Protein AF-A0A4W3HI96-F1 (afdb_monomer)

InterPro domains:
  IPR039873 Coiled-coil domain-containing protein 78 [PTHR22106] (1-191)

Foldseek 3Di:
DVVVVVVVVVVVVVVVVVVVVVVLVVLLVVVVVLVVVLVVLVVVLVVQVVVPDPVDDSDDDSLVSDDPDPSNDDPVRNVVNVVVVVVVVVVVVVVVVVVVVVVVPDDDDDDPDDPPPPPPPVPVVVVVVVVVVVVVVVVVVVVVVVVVVVVVVVVVVVVVVVVVVVVVCVVVVVVVVVVVVVVCVVVVNPDDPPDDD

Radius of gyration: 35.22 Å; Cα contacts (8 Å, |Δi|>4): 23; chains: 1; bounding box: 84×44×92 Å

Organism: Callorhinchus milii (NCBI:txid7868)

Sequence (197 aa):
MLNDIRCAYKAREEQLASAARNYKKRMKDIYKKHEMLLIAYRSQREQILGLKNEDLDAGPSEVEFVVTDSELLSGQAQELNRLREDKACLESQLRNGLEQVKGSGEMGGDCWLESETRGKVNDGNWMELKKQMREFTLTTQEELESERGQLSSRLKVTEGQLAELQDYVDKHLGRYKEEIVRLRKLIGSEVPLNYQC

Structure (mmCIF, N/CA/C/O backbone):
data_AF-A0A4W3HI96-F1
#
_entry.id   AF-A0A4W3HI96-F1
#
loop_
_atom_site.group_PDB
_atom_site.id
_atom_site.type_symbol
_atom_site.label_atom_id
_atom_site.label_alt_id
_atom_site.label_comp_id
_atom_site.label_asym_id
_atom_site.label_entity_id
_atom_site.label_seq_id
_atom_site.pdbx_PDB_ins_code
_atom_site.Cartn_x
_atom_site.Cartn_y
_atom_site.Cartn_z
_atom_site.occupancy
_atom_site.B_iso_or_equiv
_atom_site.auth_seq_id
_atom_site.auth_comp_id
_atom_site.auth_asym_id
_atom_site.auth_atom_id
_atom_site.pdbx_PDB_model_num
ATOM 1 N N . MET A 1 1 ? -25.150 27.157 23.572 1.00 70.44 1 MET A N 1
ATOM 2 C CA . MET A 1 1 ? -24.119 28.049 22.995 1.00 70.44 1 MET A CA 1
ATOM 3 C C . MET A 1 1 ? -22.764 27.362 22.817 1.00 70.44 1 MET A C 1
ATOM 5 O O . MET A 1 1 ? -22.374 27.138 21.684 1.00 70.44 1 MET A O 1
ATOM 9 N N . LEU A 1 2 ? -22.041 26.974 23.879 1.00 86.19 2 LEU A N 1
ATOM 10 C CA . LEU A 1 2 ? -20.717 26.331 23.726 1.00 86.19 2 LEU A CA 1
ATOM 11 C C . LEU A 1 2 ? -20.773 24.966 23.022 1.00 86.19 2 LEU A C 1
ATOM 13 O O . LEU A 1 2 ? -19.888 24.642 22.233 1.00 86.19 2 LEU A O 1
ATOM 17 N N . ASN A 1 3 ? -21.822 24.182 23.277 1.00 90.38 3 ASN A N 1
ATOM 18 C CA . ASN A 1 3 ? -22.036 22.915 22.578 1.00 90.38 3 ASN A CA 1
ATOM 19 C C . ASN A 1 3 ? -22.360 23.133 21.096 1.00 90.38 3 ASN A C 1
ATOM 21 O O . ASN A 1 3 ? -21.798 22.440 20.259 1.00 90.38 3 ASN A O 1
ATOM 25 N N . ASP A 1 4 ? -23.165 24.144 20.766 1.00 92.75 4 ASP A N 1
ATOM 26 C CA . ASP A 1 4 ? -23.506 24.482 19.377 1.00 92.75 4 ASP A CA 1
ATOM 27 C C . ASP A 1 4 ? -22.268 24.938 18.597 1.00 92.75 4 ASP A C 1
ATOM 29 O O . ASP A 1 4 ? -22.056 24.517 17.463 1.00 92.75 4 ASP A O 1
ATOM 33 N N . ILE A 1 5 ? -21.388 25.713 19.242 1.00 92.19 5 ILE A N 1
ATOM 34 C CA . ILE A 1 5 ? -20.091 26.113 18.684 1.00 92.19 5 ILE A CA 1
ATOM 35 C C . ILE A 1 5 ? -19.216 24.877 18.425 1.00 92.19 5 ILE A C 1
ATOM 37 O O . ILE A 1 5 ? -18.693 24.717 17.324 1.00 92.19 5 ILE A O 1
ATOM 41 N N . ARG A 1 6 ? -19.088 23.957 19.393 1.00 94.00 6 ARG A N 1
ATOM 42 C CA . ARG A 1 6 ? -18.327 22.705 19.203 1.00 94.00 6 ARG A CA 1
ATOM 43 C C . ARG A 1 6 ? -18.899 21.850 18.071 1.00 94.00 6 ARG A C 1
ATOM 45 O O . ARG A 1 6 ? -18.128 21.304 17.287 1.00 94.00 6 ARG A O 1
ATOM 52 N N . CYS A 1 7 ? -20.221 21.740 17.972 1.00 94.00 7 CYS A N 1
ATOM 53 C CA . CYS A 1 7 ? -20.885 21.016 16.891 1.00 94.00 7 CYS A CA 1
ATOM 54 C C . CYS A 1 7 ? -20.622 21.668 15.528 1.00 94.00 7 CYS A C 1
ATOM 56 O O . CYS A 1 7 ? -20.306 20.958 14.578 1.00 94.00 7 CYS A O 1
ATOM 58 N N . ALA A 1 8 ? -20.663 23.001 15.435 1.00 94.12 8 ALA A N 1
ATOM 59 C CA . ALA A 1 8 ? -20.350 23.725 14.204 1.00 94.12 8 ALA A CA 1
ATOM 60 C C . ALA A 1 8 ? -18.892 23.518 13.759 1.00 94.12 8 ALA A C 1
ATOM 62 O O . ALA A 1 8 ? -18.637 23.288 12.576 1.00 94.12 8 ALA A O 1
ATOM 63 N N . TYR A 1 9 ? -17.935 23.535 14.695 1.00 95.81 9 TYR A N 1
ATOM 64 C CA . TYR A 1 9 ? -16.534 23.235 14.383 1.00 95.81 9 TYR A CA 1
ATOM 65 C C . TYR A 1 9 ? -16.343 21.792 13.916 1.00 95.81 9 TYR A C 1
ATOM 67 O O . TYR A 1 9 ? -15.697 21.587 12.893 1.00 95.81 9 TYR A O 1
ATOM 75 N N . LYS A 1 10 ? -16.958 20.813 14.594 1.00 95.69 10 LYS A N 1
ATOM 76 C CA . LYS A 1 10 ? -16.911 19.405 14.170 1.00 95.69 10 LYS A CA 1
ATOM 77 C C . LYS A 1 10 ? -17.510 19.199 12.780 1.00 95.69 10 LYS A C 1
ATOM 79 O O . LYS A 1 10 ? -16.901 18.532 11.955 1.00 95.69 10 LYS A O 1
ATOM 84 N N . ALA A 1 11 ? -18.658 19.813 12.494 1.00 95.06 11 ALA A N 1
ATOM 85 C CA . ALA A 1 11 ? -19.293 19.729 11.180 1.00 95.06 11 ALA A CA 1
ATOM 86 C C . ALA A 1 11 ? -18.414 20.348 10.081 1.00 95.06 11 ALA A C 1
ATOM 88 O O . ALA A 1 11 ? -18.260 19.776 9.002 1.00 95.06 11 ALA A O 1
ATOM 89 N N . ARG A 1 12 ? -17.785 21.497 10.361 1.00 96.69 12 ARG A N 1
ATOM 90 C CA . ARG A 1 12 ? -16.852 22.138 9.427 1.00 96.69 12 ARG A CA 1
ATOM 91 C C . ARG A 1 12 ? -15.596 21.295 9.206 1.00 96.69 12 ARG A C 1
ATOM 93 O O . ARG A 1 12 ? -15.138 21.174 8.074 1.00 96.69 12 ARG A O 1
ATOM 100 N N . GLU A 1 13 ? -15.042 20.715 10.263 1.00 96.19 13 GLU A N 1
ATOM 101 C CA . GLU A 1 13 ? -13.883 19.825 10.186 1.00 96.19 13 GLU A CA 1
ATOM 102 C C . GLU A 1 13 ? -14.201 18.572 9.362 1.00 96.19 13 GLU A C 1
ATOM 104 O O . GLU A 1 13 ? -13.446 18.212 8.460 1.00 96.19 13 GLU A O 1
ATOM 109 N N . GLU A 1 14 ? -15.364 17.963 9.586 1.00 97.06 14 GLU A N 1
ATOM 110 C CA . GLU A 1 14 ? -15.831 16.809 8.823 1.00 97.06 14 GLU A CA 1
ATOM 111 C C . GLU A 1 14 ? -16.076 17.148 7.346 1.00 97.06 14 GLU A C 1
ATOM 113 O O . GLU A 1 14 ? -15.706 16.368 6.461 1.00 97.06 14 GLU A O 1
ATOM 118 N N . GLN A 1 15 ? -16.625 18.331 7.056 1.00 97.38 15 GLN A N 1
ATOM 119 C CA . GLN A 1 15 ? -16.786 18.823 5.689 1.00 97.38 15 GLN A CA 1
ATOM 120 C C . GLN A 1 15 ? -15.429 18.987 4.993 1.00 97.38 15 GLN A C 1
ATOM 122 O O . GLN A 1 15 ? -15.265 18.535 3.858 1.00 97.38 15 GLN A O 1
ATOM 127 N N . LEU A 1 16 ? -14.447 19.596 5.665 1.00 97.69 16 LEU A N 1
ATOM 128 C CA . LEU A 1 16 ? -13.100 19.781 5.122 1.00 97.69 16 LEU A CA 1
ATOM 129 C C . LEU A 1 16 ? -12.390 18.441 4.912 1.00 97.69 16 LEU A C 1
ATOM 131 O O . LEU A 1 16 ? -11.824 18.210 3.844 1.00 97.69 16 LEU A O 1
ATOM 135 N N . ALA A 1 17 ? -12.479 17.527 5.878 1.00 96.56 17 ALA A N 1
ATOM 136 C CA . ALA A 1 17 ? -11.916 16.186 5.761 1.00 96.56 17 ALA A CA 1
ATOM 137 C C . ALA A 1 17 ? -12.554 15.407 4.600 1.00 96.56 17 ALA A C 1
ATOM 139 O O . ALA A 1 17 ? -11.858 14.748 3.824 1.00 96.56 17 ALA A O 1
ATOM 140 N N . SER A 1 18 ? -13.873 15.512 4.435 1.00 96.75 18 SER A N 1
ATOM 141 C CA . SER A 1 18 ? -14.605 14.872 3.338 1.00 96.75 18 SER A CA 1
ATOM 142 C C . SER A 1 18 ? -14.240 15.472 1.980 1.00 96.75 18 SER A C 1
ATOM 144 O O . SER A 1 18 ? -13.997 14.730 1.027 1.00 96.75 18 SER A O 1
ATOM 146 N N . ALA A 1 19 ? -14.121 16.799 1.886 1.00 96.94 19 ALA A N 1
ATOM 147 C CA . ALA A 1 19 ? -13.650 17.476 0.681 1.00 96.94 19 ALA A CA 1
ATOM 148 C C . ALA A 1 19 ? -12.222 17.040 0.312 1.00 96.94 19 ALA A C 1
ATOM 150 O O . ALA A 1 19 ? -11.983 16.651 -0.830 1.00 96.94 19 ALA A O 1
ATOM 151 N N . ALA A 1 20 ? -11.302 17.001 1.281 1.00 95.44 20 ALA A N 1
ATOM 152 C CA . ALA A 1 20 ? -9.923 16.561 1.071 1.00 95.44 20 ALA A CA 1
ATOM 153 C C . ALA A 1 20 ? -9.849 15.110 0.561 1.00 95.44 20 ALA A C 1
ATOM 155 O O . ALA A 1 20 ? -9.158 14.826 -0.420 1.00 95.44 20 ALA A O 1
ATOM 156 N N . ARG A 1 21 ? -10.619 14.189 1.162 1.00 93.69 21 ARG A N 1
ATOM 157 C CA . ARG A 1 21 ? -10.718 12.794 0.692 1.00 93.69 21 ARG A CA 1
ATOM 158 C C . ARG A 1 21 ? -11.266 12.707 -0.733 1.00 93.69 21 ARG A C 1
ATOM 160 O O . ARG A 1 21 ? -10.738 11.943 -1.542 1.00 93.69 21 ARG A O 1
ATOM 167 N N . ASN A 1 22 ? -12.287 13.499 -1.059 1.00 96.06 22 ASN A N 1
ATOM 168 C CA . ASN A 1 22 ? -12.872 13.536 -2.398 1.00 96.06 22 ASN A CA 1
ATOM 169 C C . ASN A 1 22 ? -11.894 14.075 -3.444 1.00 96.06 22 ASN A C 1
ATOM 171 O O . ASN A 1 22 ? -11.794 13.494 -4.526 1.00 96.06 22 ASN A O 1
ATOM 175 N N . TYR A 1 23 ? -11.142 15.133 -3.130 1.00 94.50 23 TYR A N 1
ATOM 176 C CA . TYR A 1 23 ? -10.103 15.644 -4.023 1.00 94.50 23 TYR A CA 1
ATOM 177 C C . TYR A 1 23 ? -9.005 14.612 -4.244 1.00 94.50 23 TYR A C 1
ATOM 179 O O . TYR A 1 23 ? -8.680 14.323 -5.391 1.00 94.50 23 TYR A O 1
ATOM 187 N N . LYS A 1 24 ? -8.523 13.960 -3.180 1.00 90.62 24 LYS A N 1
ATOM 188 C CA . LYS A 1 24 ? -7.537 12.877 -3.293 1.00 90.62 24 LYS A CA 1
ATOM 189 C C . LYS A 1 24 ? -8.033 11.741 -4.189 1.00 90.62 24 LYS A C 1
ATOM 191 O O . LYS A 1 24 ? -7.273 11.225 -5.004 1.00 90.62 24 LYS A O 1
ATOM 196 N N . LYS A 1 25 ? -9.309 11.360 -4.071 1.00 92.81 25 LYS A N 1
ATOM 197 C CA . LYS A 1 25 ? -9.920 10.340 -4.934 1.00 92.81 25 LYS A CA 1
ATOM 198 C C . LYS A 1 25 ? -9.966 10.789 -6.396 1.00 92.81 25 LYS A C 1
ATOM 200 O O . LYS A 1 25 ? -9.461 10.075 -7.255 1.00 92.81 25 LYS A O 1
ATOM 205 N N . ARG A 1 26 ? -10.500 11.985 -6.670 1.00 94.25 26 ARG A N 1
ATOM 206 C CA . ARG A 1 26 ? -10.565 12.539 -8.034 1.00 94.25 26 ARG A CA 1
ATOM 207 C C . ARG A 1 26 ? -9.181 12.661 -8.666 1.00 94.25 26 ARG A C 1
ATOM 209 O O . ARG A 1 26 ? -9.030 12.335 -9.835 1.00 94.25 26 ARG A O 1
ATOM 216 N N . MET A 1 27 ? -8.179 13.071 -7.892 1.00 88.81 27 MET A N 1
ATOM 217 C CA . MET A 1 27 ? -6.804 13.204 -8.369 1.00 88.81 27 MET A CA 1
ATOM 218 C C . MET A 1 27 ? -6.216 11.849 -8.784 1.00 88.81 27 MET A C 1
ATOM 220 O O . MET A 1 27 ? -5.645 11.733 -9.864 1.00 88.81 27 MET A O 1
ATOM 224 N N . LYS A 1 28 ? -6.447 10.792 -7.993 1.00 87.75 28 LYS A N 1
ATOM 225 C CA . LYS A 1 28 ? -6.071 9.417 -8.368 1.00 87.75 28 LYS A CA 1
ATOM 226 C C . LYS A 1 28 ? -6.784 8.937 -9.633 1.00 87.75 28 LYS A C 1
ATOM 228 O O . LYS A 1 28 ? -6.171 8.273 -10.462 1.00 87.75 28 LYS A O 1
ATOM 233 N N . ASP A 1 29 ? -8.066 9.258 -9.788 1.00 91.19 29 ASP A N 1
ATOM 234 C CA . ASP A 1 29 ? -8.835 8.864 -10.973 1.00 91.19 29 ASP A CA 1
ATOM 235 C C . ASP A 1 29 ? -8.348 9.590 -12.240 1.00 91.19 29 ASP A C 1
ATOM 237 O O . ASP A 1 29 ? -8.269 8.979 -13.305 1.00 91.19 29 ASP A O 1
ATOM 241 N N . ILE A 1 30 ? -7.982 10.872 -12.131 1.00 92.62 30 ILE A N 1
ATOM 242 C CA . ILE A 1 30 ? -7.356 11.637 -13.222 1.00 92.62 30 ILE A CA 1
ATOM 243 C C . ILE A 1 30 ? -6.005 11.025 -13.588 1.00 92.62 30 ILE A C 1
ATOM 245 O O . ILE A 1 30 ? -5.747 10.798 -14.766 1.00 92.62 30 ILE A O 1
ATOM 249 N N . TYR A 1 31 ? -5.182 10.694 -12.593 1.00 86.88 31 TYR A N 1
ATOM 250 C CA . TYR A 1 31 ? -3.878 10.081 -12.822 1.00 86.88 31 TYR A CA 1
ATOM 251 C C . TYR A 1 31 ? -3.984 8.746 -13.578 1.00 86.88 31 TYR A C 1
ATOM 253 O O . TYR A 1 31 ? -3.290 8.539 -14.567 1.00 86.88 31 TYR A O 1
ATOM 261 N N . LYS A 1 32 ? -4.930 7.876 -13.205 1.00 87.88 32 LYS A N 1
ATOM 262 C CA . LYS A 1 32 ? -5.177 6.623 -13.943 1.00 87.88 32 LYS A CA 1
ATOM 263 C C . LYS A 1 32 ? -5.554 6.865 -15.404 1.00 87.88 32 LYS A C 1
ATOM 265 O O . LYS A 1 32 ? -5.093 6.155 -16.292 1.00 87.88 32 LYS A O 1
ATOM 270 N N . LYS A 1 33 ? -6.403 7.864 -15.666 1.00 92.44 33 LYS A N 1
ATOM 271 C CA . LYS A 1 33 ? -6.772 8.237 -17.040 1.00 92.44 33 LYS A CA 1
ATOM 272 C C . LYS A 1 33 ? -5.571 8.775 -17.815 1.00 92.44 33 LYS A C 1
ATOM 274 O O . LYS A 1 33 ? -5.436 8.448 -18.988 1.00 92.44 33 LYS A O 1
ATOM 279 N N . HIS A 1 34 ? -4.710 9.554 -17.161 1.00 91.00 34 HIS A N 1
ATOM 280 C CA . HIS A 1 34 ? -3.452 10.035 -17.734 1.00 91.00 34 HIS A CA 1
ATOM 281 C C . HIS A 1 34 ? -2.533 8.876 -18.125 1.00 91.00 34 HIS A C 1
ATOM 283 O O . HIS A 1 34 ? -2.075 8.829 -19.259 1.00 91.00 34 HIS A O 1
ATOM 289 N N . GLU A 1 35 ? -2.336 7.887 -17.249 1.00 87.62 35 GLU A N 1
ATOM 290 C CA . GLU A 1 35 ? -1.544 6.692 -17.574 1.00 87.62 35 GLU A CA 1
ATOM 291 C C . GLU A 1 35 ? -2.119 5.917 -18.765 1.00 87.62 35 GLU A C 1
ATOM 293 O O . GLU A 1 35 ? -1.382 5.551 -19.680 1.00 87.62 35 GLU A O 1
ATOM 298 N N . MET A 1 36 ? -3.436 5.694 -18.787 1.00 91.19 36 MET A N 1
ATOM 299 C CA . MET A 1 36 ? -4.100 5.024 -19.910 1.00 91.19 36 MET A CA 1
ATOM 300 C C . MET A 1 36 ? -3.922 5.792 -21.223 1.00 91.19 36 MET A C 1
ATOM 302 O O . MET A 1 36 ? -3.653 5.187 -22.261 1.00 91.19 36 MET A O 1
ATOM 306 N N . LEU A 1 37 ? -4.062 7.118 -21.176 1.00 93.31 37 LEU A N 1
ATOM 307 C CA . LEU A 1 37 ? -3.871 7.977 -22.338 1.00 93.31 37 LEU A CA 1
ATOM 308 C C . LEU A 1 37 ? -2.422 7.936 -22.819 1.00 93.31 37 LEU A C 1
ATOM 310 O O . LEU A 1 37 ? -2.193 7.823 -24.021 1.00 93.31 37 LEU A O 1
ATOM 314 N N . LEU A 1 38 ? -1.456 7.962 -21.896 1.00 90.12 38 LEU A N 1
ATOM 315 C CA . LEU A 1 38 ? -0.050 7.815 -22.241 1.00 90.12 38 LEU A CA 1
ATOM 316 C C . LEU A 1 38 ? 0.188 6.505 -22.969 1.00 90.12 38 LEU A C 1
ATOM 318 O O . LEU A 1 38 ? 0.768 6.557 -24.041 1.00 90.12 38 LEU A O 1
ATOM 322 N N . ILE A 1 39 ? -0.295 5.367 -22.456 1.00 90.12 39 ILE A N 1
ATOM 323 C CA . ILE A 1 39 ? -0.156 4.053 -23.111 1.00 90.12 39 ILE A CA 1
ATOM 324 C C . ILE A 1 39 ? -0.696 4.086 -24.548 1.00 90.12 39 ILE A C 1
ATOM 326 O O . ILE A 1 39 ? -0.014 3.632 -25.468 1.00 90.12 39 ILE A O 1
ATOM 330 N N . ALA A 1 40 ? -1.892 4.647 -24.749 1.00 93.50 40 ALA A N 1
ATOM 331 C CA . ALA A 1 40 ? -2.485 4.780 -26.078 1.00 93.50 40 ALA A CA 1
ATOM 332 C C . ALA A 1 40 ? -1.626 5.660 -27.002 1.00 93.50 40 ALA A C 1
ATOM 334 O O . ALA A 1 40 ? -1.374 5.283 -28.146 1.00 93.50 40 ALA A O 1
ATOM 335 N N . TYR A 1 41 ? -1.120 6.781 -26.482 1.00 91.81 41 TYR A N 1
ATOM 336 C CA . TYR A 1 41 ? -0.215 7.668 -27.205 1.00 91.81 41 TYR A CA 1
ATOM 337 C C . TYR A 1 41 ? 1.079 6.952 -27.622 1.00 91.81 41 TYR A C 1
ATOM 339 O O . TYR A 1 41 ? 1.473 7.057 -28.781 1.00 91.81 41 TYR A O 1
ATOM 347 N N . ARG A 1 42 ? 1.695 6.149 -26.736 1.00 88.69 42 ARG A N 1
ATOM 348 C CA . ARG A 1 42 ? 2.903 5.359 -27.073 1.00 88.69 42 ARG A CA 1
ATOM 349 C C . ARG A 1 42 ? 2.633 4.418 -28.234 1.00 88.69 42 ARG A C 1
ATOM 351 O O . ARG A 1 42 ? 3.377 4.406 -29.208 1.00 88.69 42 ARG A O 1
ATOM 358 N N . SER A 1 43 ? 1.535 3.666 -28.140 1.00 90.19 43 SER A N 1
ATOM 359 C CA . SER A 1 43 ? 1.154 2.691 -29.162 1.00 90.19 43 SER A CA 1
ATOM 360 C C . SER A 1 43 ? 0.922 3.358 -30.517 1.00 90.19 43 SER A C 1
ATOM 362 O O . SER A 1 43 ? 1.408 2.873 -31.536 1.00 90.19 43 SER A O 1
ATOM 364 N N . GLN A 1 44 ? 0.237 4.502 -30.532 1.00 90.69 44 GLN A N 1
ATOM 365 C CA . GLN A 1 44 ? 0.025 5.275 -31.751 1.00 90.69 44 GLN A CA 1
ATOM 366 C C . GLN A 1 44 ? 1.346 5.808 -32.322 1.00 90.69 44 GLN A C 1
ATOM 368 O O . GLN A 1 44 ? 1.584 5.719 -33.526 1.00 90.69 44 GLN A O 1
ATOM 373 N N . ARG A 1 45 ? 2.225 6.331 -31.466 1.00 89.44 45 ARG A N 1
ATOM 374 C CA . ARG A 1 45 ? 3.523 6.882 -31.862 1.00 89.44 45 ARG A CA 1
ATOM 375 C C . ARG A 1 45 ? 4.433 5.817 -32.472 1.00 89.44 45 ARG A C 1
ATOM 377 O O . ARG A 1 45 ? 5.046 6.056 -33.509 1.00 89.44 45 ARG A O 1
ATOM 384 N N . GLU A 1 46 ? 4.480 4.628 -31.878 1.00 88.50 46 GLU A N 1
ATOM 385 C CA . GLU A 1 46 ? 5.206 3.477 -32.427 1.00 88.50 46 GLU A CA 1
ATOM 386 C C . GLU A 1 46 ? 4.660 3.046 -33.793 1.00 88.50 46 GLU A C 1
ATOM 388 O O . GLU A 1 46 ? 5.443 2.765 -34.700 1.00 88.50 46 GLU A O 1
ATOM 393 N N . GLN A 1 47 ? 3.335 3.047 -33.978 1.00 89.56 47 GLN A N 1
ATOM 394 C CA . GLN A 1 47 ? 2.718 2.742 -35.274 1.00 89.56 47 GLN A CA 1
ATOM 395 C C . GLN A 1 47 ? 3.111 3.764 -36.349 1.00 89.56 47 GLN A C 1
ATOM 397 O O . GLN A 1 47 ? 3.463 3.369 -37.459 1.00 89.56 47 GLN A O 1
ATOM 402 N N . ILE A 1 48 ? 3.102 5.060 -36.022 1.00 87.69 48 ILE A N 1
ATOM 403 C CA . ILE A 1 48 ? 3.504 6.131 -36.948 1.00 87.69 48 ILE A CA 1
ATOM 404 C C . ILE A 1 48 ? 4.979 5.979 -37.341 1.00 87.69 48 ILE A C 1
ATOM 406 O O . ILE A 1 48 ? 5.299 5.969 -38.529 1.00 87.69 48 ILE A O 1
ATOM 410 N N . LEU A 1 49 ? 5.868 5.773 -36.363 1.00 85.06 49 LEU A N 1
ATOM 411 C CA . LEU A 1 49 ? 7.297 5.553 -36.617 1.00 85.06 49 LEU A CA 1
ATOM 412 C C . LEU A 1 49 ? 7.555 4.277 -37.436 1.00 85.06 49 LEU A C 1
ATOM 414 O O . LEU A 1 49 ? 8.452 4.250 -38.279 1.00 85.06 49 LEU A O 1
ATOM 418 N N . GLY A 1 50 ? 6.762 3.225 -37.216 1.00 84.38 50 GLY A N 1
ATOM 419 C CA . GLY A 1 50 ? 6.851 1.968 -37.959 1.00 84.38 50 GLY A CA 1
ATOM 420 C C . GLY A 1 50 ? 6.388 2.070 -39.414 1.00 84.38 50 GLY A C 1
ATOM 421 O O . GLY A 1 50 ? 6.907 1.349 -40.266 1.00 84.38 50 GLY A O 1
ATOM 422 N N . LEU A 1 51 ? 5.453 2.977 -39.720 1.00 82.75 51 LEU A N 1
ATOM 423 C CA . LEU A 1 51 ? 4.873 3.134 -41.057 1.00 82.75 51 LEU A CA 1
ATOM 424 C C . LEU A 1 51 ? 5.800 3.830 -42.071 1.00 82.75 51 LEU A C 1
ATOM 426 O O . LEU A 1 51 ? 5.470 3.819 -43.252 1.00 82.75 51 LEU A O 1
ATOM 430 N N . LYS A 1 52 ? 6.955 4.383 -41.657 1.00 65.75 52 LYS A N 1
ATOM 431 C CA . LYS A 1 52 ? 7.943 5.068 -42.530 1.00 65.75 52 LYS A CA 1
ATOM 432 C C . LYS A 1 52 ? 7.318 6.024 -43.570 1.00 65.75 52 LYS A C 1
ATOM 434 O O . LYS A 1 52 ? 7.861 6.201 -44.656 1.00 65.75 52 LYS A O 1
ATOM 439 N N . ASN A 1 53 ? 6.186 6.642 -43.240 1.00 70.38 53 ASN A N 1
ATOM 440 C CA . ASN A 1 53 ? 5.602 7.720 -44.032 1.00 70.38 53 ASN A CA 1
ATOM 441 C C . ASN A 1 53 ? 6.199 9.036 -43.531 1.00 70.38 53 ASN A C 1
ATOM 443 O O . ASN A 1 53 ? 5.992 9.386 -42.372 1.00 70.38 53 ASN A O 1
ATOM 447 N N . GLU A 1 54 ? 6.934 9.750 -44.385 1.00 67.38 54 GLU A N 1
ATOM 448 C CA . GLU A 1 54 ? 7.617 11.001 -44.006 1.00 67.38 54 GLU A CA 1
ATOM 449 C C . GLU A 1 54 ? 6.651 12.160 -43.701 1.00 67.38 54 GLU A C 1
ATOM 451 O O . GLU A 1 54 ? 7.033 13.114 -43.031 1.00 67.38 54 GLU A O 1
ATOM 456 N N . ASP A 1 55 ? 5.386 12.051 -44.117 1.00 76.69 55 ASP A N 1
ATOM 457 C CA . ASP A 1 55 ? 4.370 13.094 -43.924 1.00 76.69 55 ASP A CA 1
ATOM 458 C C . ASP A 1 55 ? 3.735 13.102 -42.520 1.00 76.69 55 ASP A C 1
ATOM 460 O O . ASP A 1 55 ? 2.977 14.017 -42.188 1.00 76.69 55 ASP A O 1
ATOM 464 N N . LEU A 1 56 ? 3.987 12.079 -41.694 1.00 77.38 56 LEU A N 1
ATOM 465 C CA . LEU A 1 56 ? 3.358 11.931 -40.380 1.00 77.38 56 LEU A CA 1
ATOM 466 C C . LEU A 1 56 ? 4.354 12.214 -39.253 1.00 77.38 56 LEU A C 1
ATOM 468 O O . LEU A 1 56 ? 5.238 11.408 -38.965 1.00 77.38 56 LEU A O 1
ATOM 472 N N . ASP A 1 57 ? 4.158 13.34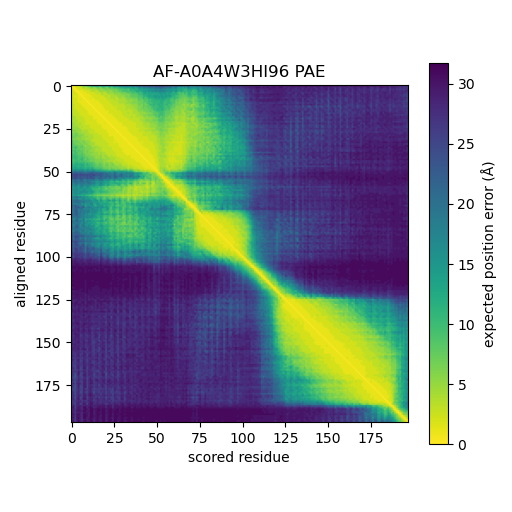0 -38.568 1.00 81.88 57 ASP A N 1
ATOM 473 C CA . ASP A 1 57 ? 4.891 13.661 -37.345 1.00 81.88 57 ASP A CA 1
ATOM 474 C C . ASP A 1 57 ? 4.399 12.794 -36.172 1.00 81.88 57 ASP A C 1
ATOM 476 O O . ASP A 1 57 ? 3.214 12.763 -35.832 1.00 81.88 57 ASP A O 1
ATOM 480 N N . ALA A 1 58 ? 5.333 12.082 -35.545 1.00 80.25 58 ALA A N 1
ATOM 481 C CA . ALA A 1 58 ? 5.097 11.236 -34.380 1.00 80.25 58 ALA A CA 1
ATOM 482 C C . ALA A 1 58 ? 4.880 12.059 -33.089 1.00 80.25 58 ALA A C 1
ATOM 484 O O . ALA A 1 58 ? 4.373 11.534 -32.091 1.00 80.25 58 ALA A O 1
ATOM 485 N N . GLY A 1 59 ? 5.241 13.346 -33.103 1.00 83.00 59 GLY A N 1
ATOM 486 C CA . GLY A 1 59 ? 5.090 14.262 -31.981 1.00 83.00 59 GLY A CA 1
ATOM 487 C C . GLY A 1 59 ? 6.113 14.056 -30.847 1.00 83.00 59 GLY A C 1
ATOM 488 O O . GLY A 1 59 ? 7.009 13.199 -30.938 1.00 83.00 59 GLY A O 1
ATOM 489 N N . PRO A 1 60 ? 5.990 14.864 -29.772 1.00 85.44 60 PRO A N 1
ATOM 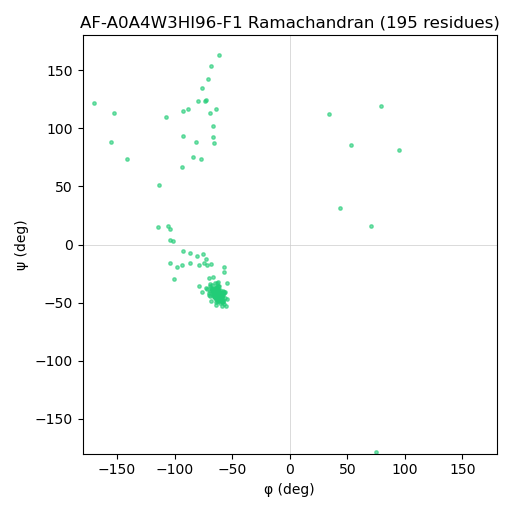490 C CA . PRO A 1 60 ? 6.936 14.916 -28.655 1.00 85.44 60 PRO A CA 1
ATOM 491 C C . PRO A 1 60 ? 7.076 13.590 -27.897 1.00 85.44 60 PRO A C 1
ATOM 493 O O . PRO A 1 60 ? 6.270 12.667 -28.016 1.00 85.44 60 PRO A O 1
ATOM 496 N N . SER A 1 61 ? 8.145 13.463 -27.111 1.00 81.62 61 SER A N 1
ATOM 497 C CA . SER A 1 61 ? 8.398 12.229 -26.367 1.00 81.62 61 SER A CA 1
ATOM 498 C C . SER A 1 61 ? 7.405 12.061 -25.216 1.00 81.62 61 SER A C 1
ATOM 500 O O . SER A 1 61 ? 7.110 13.000 -24.485 1.00 81.62 61 SER A O 1
ATOM 502 N N . GLU A 1 62 ? 6.970 10.826 -24.964 1.00 76.69 62 GLU A N 1
ATOM 503 C CA . GLU A 1 62 ? 6.162 10.467 -23.788 1.00 76.69 62 GLU A CA 1
ATOM 504 C C . GLU A 1 62 ? 6.828 10.815 -22.445 1.00 76.69 62 GLU A C 1
ATOM 506 O O . GLU A 1 62 ? 6.149 10.901 -21.422 1.00 76.69 62 GLU A O 1
ATOM 511 N N . VAL A 1 63 ? 8.151 11.003 -22.456 1.00 77.44 63 VAL A N 1
ATOM 512 C CA . VAL A 1 63 ? 8.956 11.406 -21.297 1.00 77.44 63 VAL A CA 1
ATOM 513 C C . VAL A 1 63 ? 8.613 12.834 -20.856 1.00 77.44 63 VAL A C 1
ATOM 515 O O . VAL A 1 63 ? 8.684 13.139 -19.671 1.00 77.44 63 VAL A O 1
ATOM 518 N N . GLU A 1 64 ? 8.152 13.689 -21.772 1.00 80.88 64 GLU A N 1
ATOM 519 C CA . GLU A 1 64 ? 7.749 15.070 -21.468 1.00 80.88 64 GLU A CA 1
ATOM 520 C C . GLU A 1 64 ? 6.429 15.145 -20.685 1.00 80.88 64 GLU A C 1
ATOM 522 O O . GLU A 1 64 ? 6.130 16.154 -20.051 1.00 80.88 64 GLU A O 1
ATOM 527 N N . PHE A 1 65 ? 5.642 14.067 -20.689 1.00 80.44 65 PHE A N 1
ATOM 528 C CA . PHE A 1 65 ? 4.324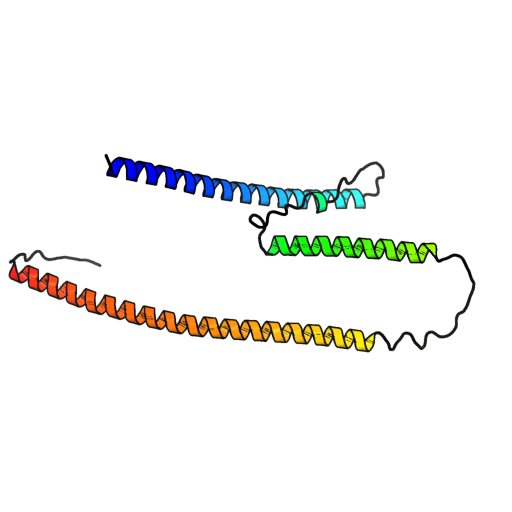 14.007 -20.054 1.00 80.44 65 PHE A CA 1
ATOM 529 C C . PHE A 1 65 ? 4.324 13.229 -18.729 1.00 80.44 65 PHE A C 1
ATOM 531 O O . PHE A 1 65 ? 3.262 12.854 -18.216 1.00 80.44 65 PHE A O 1
ATOM 538 N N . VAL A 1 66 ? 5.500 12.941 -18.167 1.00 75.81 66 VAL A N 1
ATOM 539 C CA . VAL A 1 66 ? 5.621 12.210 -16.903 1.00 75.81 66 VAL A CA 1
ATOM 540 C C . VAL A 1 66 ? 5.216 13.114 -15.736 1.00 75.81 66 VAL A C 1
ATOM 542 O O . VAL A 1 66 ? 5.772 14.187 -15.526 1.00 75.81 66 VAL A O 1
ATOM 545 N N . VAL A 1 67 ? 4.242 12.661 -14.946 1.00 75.94 67 VAL A N 1
ATOM 546 C CA . VAL A 1 67 ? 3.843 13.331 -13.700 1.00 75.94 67 VAL A CA 1
ATOM 547 C C . VAL A 1 67 ? 4.844 12.954 -12.609 1.00 75.94 67 VAL A C 1
ATOM 549 O O . VAL A 1 67 ? 5.024 11.770 -12.335 1.00 75.94 67 VAL A O 1
ATOM 552 N N . THR A 1 68 ? 5.477 13.947 -11.984 1.00 69.81 68 THR A N 1
ATOM 553 C CA . THR A 1 68 ? 6.527 13.777 -10.960 1.00 69.81 68 THR A CA 1
ATOM 554 C C . THR A 1 68 ? 6.005 13.772 -9.518 1.00 69.81 68 THR A C 1
ATOM 556 O O . THR A 1 68 ? 6.768 13.503 -8.592 1.00 69.81 68 THR A O 1
ATOM 559 N N . ASP A 1 69 ? 4.711 14.027 -9.301 1.00 71.38 69 ASP A N 1
ATOM 560 C CA . ASP A 1 69 ? 4.122 14.138 -7.962 1.00 71.38 69 ASP A CA 1
ATOM 561 C C . ASP A 1 69 ? 4.129 12.806 -7.192 1.00 71.38 69 ASP A C 1
ATOM 563 O O . ASP A 1 69 ? 3.265 11.941 -7.360 1.00 71.38 69 ASP A O 1
ATOM 567 N N . SER A 1 70 ? 5.075 12.679 -6.260 1.00 63.56 70 SER A N 1
ATOM 568 C CA . SER A 1 70 ? 5.295 11.495 -5.418 1.00 63.56 70 SER A CA 1
ATOM 569 C C . SER A 1 70 ? 4.087 11.046 -4.586 1.00 63.56 70 SER A C 1
ATOM 571 O O . SER A 1 70 ? 4.009 9.880 -4.216 1.00 63.56 70 SER A O 1
ATOM 573 N N . GLU A 1 71 ? 3.130 11.931 -4.289 1.00 63.62 71 GLU A N 1
ATOM 574 C CA . GLU A 1 71 ? 1.901 11.571 -3.558 1.00 63.62 71 GLU A CA 1
ATOM 575 C C . GLU A 1 71 ? 0.842 10.875 -4.434 1.00 63.62 71 GLU A C 1
ATOM 577 O O . GLU A 1 71 ? -0.100 10.258 -3.917 1.00 63.62 71 GLU A O 1
ATOM 582 N N . LEU A 1 72 ? 0.975 10.998 -5.757 1.00 61.09 72 LEU A N 1
ATOM 583 C CA . LEU A 1 72 ? 0.048 10.457 -6.751 1.00 61.09 72 LEU A CA 1
ATOM 584 C C . LEU A 1 72 ? 0.560 9.159 -7.370 1.00 61.09 72 LEU A C 1
ATOM 586 O O . LEU A 1 72 ? -0.243 8.296 -7.728 1.00 61.09 72 LEU A O 1
ATOM 590 N N . LEU A 1 73 ? 1.881 9.016 -7.453 1.00 65.62 73 LEU A N 1
ATOM 591 C CA . LEU A 1 73 ? 2.541 7.833 -7.979 1.00 65.62 73 LEU A CA 1
ATOM 592 C C . LEU A 1 73 ? 2.495 6.688 -6.960 1.00 65.62 73 LEU A C 1
ATOM 594 O O . LEU A 1 73 ? 2.783 6.861 -5.777 1.00 65.62 73 LEU A O 1
ATOM 598 N N . SER A 1 74 ? 2.163 5.482 -7.420 1.00 69.75 74 SER A N 1
ATOM 599 C CA . SER A 1 74 ? 2.485 4.284 -6.640 1.00 69.75 74 SER A CA 1
ATOM 600 C C . SER A 1 74 ? 4.007 4.085 -6.626 1.00 69.75 74 SER A C 1
ATOM 602 O O . SER A 1 74 ? 4.678 4.489 -7.577 1.00 69.75 74 SER A O 1
ATOM 604 N N . GLY A 1 75 ? 4.563 3.427 -5.603 1.00 73.12 75 GLY A N 1
ATOM 605 C CA . GLY A 1 75 ? 6.008 3.148 -5.556 1.00 73.12 75 GLY A CA 1
ATOM 606 C C . GLY A 1 75 ? 6.520 2.423 -6.811 1.00 73.12 75 GLY A C 1
ATOM 607 O O . GLY A 1 75 ? 7.604 2.713 -7.302 1.00 73.12 75 GLY A O 1
ATOM 608 N N . GLN A 1 76 ? 5.685 1.570 -7.414 1.00 70.12 76 GLN A N 1
ATOM 609 C CA . GLN A 1 76 ? 5.982 0.911 -8.687 1.00 70.12 76 GLN A CA 1
ATOM 610 C C . GLN A 1 76 ? 6.035 1.892 -9.873 1.00 70.12 76 GLN A C 1
ATOM 612 O O . GLN A 1 76 ? 6.888 1.756 -10.745 1.00 70.12 76 GLN A O 1
ATOM 617 N N . ALA A 1 77 ? 5.146 2.888 -9.917 1.00 73.31 77 ALA A N 1
ATOM 618 C CA . ALA A 1 77 ? 5.140 3.907 -10.968 1.00 73.31 77 ALA A CA 1
ATOM 619 C C . ALA A 1 77 ? 6.351 4.850 -10.863 1.00 73.31 77 ALA A C 1
ATOM 621 O O . ALA A 1 77 ? 6.912 5.240 -11.884 1.00 73.31 77 ALA A O 1
ATOM 622 N N . GLN A 1 78 ? 6.790 5.168 -9.640 1.00 77.12 78 GLN A N 1
ATOM 623 C CA . GLN A 1 78 ? 8.018 5.938 -9.406 1.00 77.12 78 GLN A CA 1
ATOM 624 C C . GLN A 1 78 ? 9.248 5.196 -9.924 1.00 77.12 78 GLN A C 1
ATOM 626 O O . GLN A 1 78 ? 10.059 5.776 -10.643 1.00 77.12 78 GLN A O 1
ATOM 631 N N . GLU A 1 79 ? 9.352 3.908 -9.605 1.00 80.69 79 GLU A N 1
ATOM 632 C CA . GLU A 1 79 ? 10.469 3.081 -10.052 1.00 80.69 79 GLU A CA 1
ATOM 633 C C . GLU A 1 79 ? 10.486 2.933 -11.579 1.00 80.69 79 GLU A C 1
ATOM 635 O O . GLU A 1 79 ? 11.525 3.097 -12.214 1.00 80.69 79 GLU A O 1
ATOM 640 N N . LEU A 1 80 ? 9.320 2.739 -12.205 1.00 81.00 80 LEU A N 1
ATOM 641 C CA . LEU A 1 80 ? 9.213 2.725 -13.665 1.00 81.00 80 LEU A CA 1
ATOM 642 C C . LEU A 1 80 ? 9.636 4.051 -14.308 1.00 81.00 80 LEU A C 1
ATOM 644 O O . LEU A 1 80 ? 10.205 4.028 -15.397 1.00 81.00 80 LEU A O 1
ATOM 648 N N . ASN A 1 81 ? 9.363 5.196 -13.679 1.00 81.69 81 ASN A N 1
ATOM 649 C CA . ASN A 1 81 ? 9.796 6.493 -14.201 1.00 81.69 81 ASN A CA 1
ATOM 650 C C . ASN A 1 81 ? 11.318 6.658 -14.121 1.00 81.69 81 ASN A C 1
ATOM 652 O O . ASN A 1 81 ? 11.923 7.018 -15.126 1.00 81.69 81 ASN A O 1
ATOM 656 N N . ARG A 1 82 ? 11.943 6.282 -12.999 1.00 85.31 82 ARG A N 1
ATOM 657 C CA . ARG A 1 82 ? 13.412 6.275 -12.862 1.00 85.31 82 ARG A CA 1
ATOM 658 C C . ARG A 1 82 ? 14.080 5.397 -13.916 1.00 85.31 82 ARG A C 1
ATOM 660 O O . ARG A 1 82 ? 14.962 5.849 -14.634 1.00 85.31 82 ARG A O 1
ATOM 667 N N . LEU A 1 83 ? 13.582 4.172 -14.093 1.00 85.25 83 LEU A N 1
ATOM 668 C CA . LEU A 1 83 ? 14.113 3.247 -15.098 1.00 85.25 83 LEU A CA 1
ATOM 669 C C . LEU A 1 83 ? 13.963 3.782 -16.532 1.00 85.25 83 LEU A C 1
ATOM 671 O O . LEU A 1 83 ? 14.794 3.494 -17.394 1.00 85.25 83 LEU A O 1
ATOM 675 N N . ARG A 1 84 ? 12.910 4.560 -16.814 1.00 83.62 84 ARG A N 1
ATOM 676 C CA . ARG A 1 84 ? 12.725 5.215 -18.120 1.00 83.62 84 ARG A CA 1
ATOM 677 C C . ARG A 1 84 ? 13.731 6.343 -18.338 1.00 83.62 84 ARG A C 1
ATOM 679 O O . ARG A 1 84 ? 14.261 6.450 -19.441 1.00 83.62 84 ARG A O 1
ATOM 686 N N . GLU A 1 85 ? 13.993 7.151 -17.316 1.00 85.62 85 GLU A N 1
ATOM 687 C CA . GLU A 1 85 ? 15.006 8.211 -17.355 1.00 85.62 85 GLU A CA 1
ATOM 688 C C . GLU A 1 85 ? 16.408 7.624 -17.567 1.00 85.62 85 GLU A C 1
ATOM 690 O O . GLU A 1 85 ? 17.115 8.039 -18.489 1.00 85.62 85 GLU A O 1
ATOM 695 N N . ASP A 1 86 ? 16.767 6.586 -16.806 1.00 87.88 86 ASP A N 1
ATOM 696 C CA . ASP A 1 86 ? 18.042 5.875 -16.945 1.00 87.88 86 ASP A CA 1
ATOM 697 C C . ASP A 1 86 ? 18.201 5.282 -18.348 1.00 87.88 86 ASP A C 1
ATOM 699 O O . ASP A 1 86 ? 19.237 5.457 -18.995 1.00 87.88 86 ASP A O 1
ATOM 703 N N . LYS A 1 87 ? 17.147 4.640 -18.870 1.00 88.19 87 LYS A N 1
ATOM 704 C CA . LYS A 1 87 ? 17.131 4.120 -20.241 1.00 88.19 87 LYS A CA 1
ATOM 705 C C . LYS A 1 87 ? 17.367 5.235 -21.263 1.00 88.19 87 LYS A C 1
ATOM 707 O O . LYS A 1 87 ? 18.207 5.071 -22.146 1.00 88.19 87 LYS A O 1
ATOM 712 N N . ALA A 1 88 ? 16.660 6.361 -21.160 1.00 85.31 88 ALA A N 1
ATOM 713 C CA . ALA A 1 88 ? 16.812 7.480 -22.093 1.00 85.31 88 ALA A CA 1
ATOM 714 C C . ALA A 1 88 ? 18.229 8.086 -22.046 1.00 85.31 88 ALA A C 1
ATOM 716 O O . ALA A 1 88 ? 18.800 8.434 -23.088 1.00 85.31 88 ALA A O 1
ATOM 717 N N . CYS A 1 89 ? 18.822 8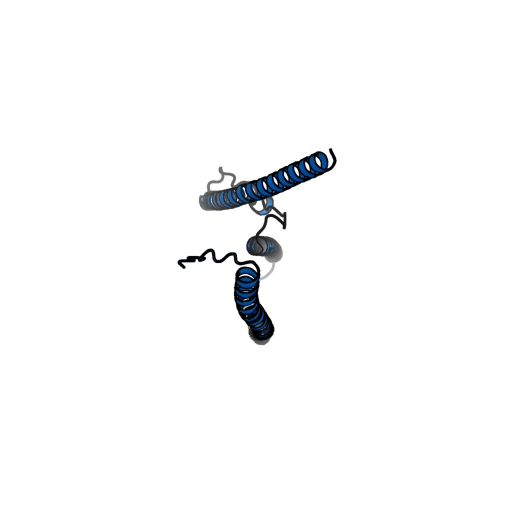.163 -20.853 1.00 89.50 89 CYS A N 1
ATOM 718 C CA . CYS A 1 89 ? 20.197 8.611 -20.656 1.00 89.50 89 CYS A CA 1
ATOM 719 C C . CYS A 1 89 ? 21.199 7.659 -21.329 1.00 89.50 89 CYS A C 1
ATOM 721 O O . CYS A 1 89 ? 22.034 8.098 -22.123 1.00 89.50 89 CYS A O 1
ATOM 723 N N . LEU A 1 90 ? 21.069 6.350 -21.092 1.00 90.44 90 LEU A N 1
ATOM 724 C CA . LEU A 1 90 ? 21.935 5.329 -21.688 1.00 90.44 90 LEU A CA 1
ATOM 725 C C . LEU A 1 90 ? 21.808 5.272 -23.215 1.00 90.44 90 LEU A C 1
ATOM 727 O O . LEU A 1 90 ? 22.816 5.192 -23.914 1.00 90.44 90 LEU A O 1
ATOM 731 N N . GLU A 1 91 ? 20.594 5.370 -23.759 1.00 88.31 91 GLU A N 1
ATOM 732 C CA . GLU A 1 91 ? 20.398 5.427 -25.211 1.00 88.31 91 GLU A CA 1
ATOM 733 C C . GLU A 1 91 ? 21.056 6.664 -25.840 1.00 88.31 91 GLU A C 1
ATOM 735 O O . GLU A 1 91 ? 21.591 6.586 -26.947 1.00 88.31 91 GLU A O 1
ATOM 740 N N . SER A 1 92 ? 21.043 7.802 -25.143 1.00 82.69 92 SER A N 1
ATOM 741 C CA . SER A 1 92 ? 21.708 9.026 -25.607 1.00 82.69 92 SER A CA 1
ATOM 742 C C . SER A 1 92 ? 23.233 8.887 -25.570 1.00 82.69 92 SER A C 1
ATOM 744 O O . SER A 1 92 ? 23.908 9.273 -26.521 1.00 82.69 92 SER A O 1
ATOM 746 N N . GLN A 1 93 ? 23.784 8.250 -24.532 1.00 90.19 93 GLN A N 1
ATOM 747 C CA . GLN A 1 93 ? 25.214 7.927 -24.458 1.00 90.19 93 GLN A CA 1
ATOM 748 C C . GLN A 1 93 ? 25.649 6.975 -25.584 1.00 90.19 93 GLN A C 1
ATOM 750 O O . GLN A 1 93 ? 26.694 7.188 -26.198 1.00 90.19 93 GLN A O 1
ATOM 755 N N . LEU A 1 94 ? 24.833 5.964 -25.903 1.00 86.50 94 LEU A N 1
ATOM 756 C CA . LEU A 1 94 ? 25.092 5.045 -27.014 1.00 86.50 94 LEU A CA 1
ATOM 757 C C . LEU A 1 94 ? 25.069 5.753 -28.373 1.00 86.50 94 LEU A C 1
ATOM 759 O O . LEU A 1 94 ? 25.954 5.506 -29.193 1.00 86.50 94 LEU A O 1
ATOM 763 N N . ARG A 1 95 ? 24.097 6.647 -28.608 1.00 84.81 95 ARG A N 1
ATOM 764 C CA . ARG A 1 95 ? 24.039 7.470 -29.830 1.00 84.81 95 ARG A CA 1
ATOM 765 C C . ARG A 1 95 ? 25.308 8.314 -29.991 1.00 84.81 95 ARG A C 1
ATOM 767 O O . ARG A 1 95 ? 25.962 8.222 -31.026 1.00 84.81 95 ARG A O 1
ATOM 774 N N . ASN A 1 96 ? 25.720 9.014 -28.935 1.00 83.12 96 ASN A N 1
ATOM 775 C CA . ASN A 1 96 ? 26.930 9.841 -28.943 1.00 83.12 96 ASN A CA 1
ATOM 776 C C . ASN A 1 96 ? 28.211 9.015 -29.178 1.00 83.12 96 ASN A C 1
ATOM 778 O O . ASN A 1 96 ? 29.107 9.438 -29.908 1.00 83.12 96 ASN A O 1
ATOM 782 N N . GLY A 1 97 ? 28.305 7.819 -28.584 1.00 82.50 97 GLY A N 1
ATOM 783 C CA . GLY A 1 97 ? 29.441 6.913 -28.787 1.00 82.50 97 GLY A CA 1
ATOM 784 C C . GLY A 1 97 ? 29.529 6.365 -30.216 1.00 82.50 97 GLY A C 1
ATOM 785 O O . GLY A 1 97 ? 30.615 6.288 -30.789 1.00 82.50 97 GLY A O 1
ATOM 786 N N . LEU A 1 98 ? 28.389 6.030 -30.826 1.00 78.56 98 LEU A N 1
ATOM 787 C CA . LEU A 1 98 ? 28.314 5.583 -32.222 1.00 78.56 98 LEU A CA 1
ATOM 788 C C . LEU A 1 98 ? 28.716 6.684 -33.213 1.00 78.56 98 LEU A C 1
ATOM 790 O O . LEU A 1 98 ? 29.382 6.395 -34.210 1.00 78.56 98 LEU A O 1
ATOM 794 N N . GLU A 1 99 ? 28.351 7.937 -32.942 1.00 74.81 99 GLU A N 1
ATOM 795 C CA . GLU A 1 99 ? 28.759 9.090 -33.753 1.00 74.81 99 GLU A CA 1
ATOM 796 C C . GLU A 1 99 ? 30.269 9.361 -33.656 1.00 74.81 99 GLU A C 1
ATOM 798 O O . GLU A 1 99 ? 30.907 9.610 -34.679 1.00 74.81 99 GLU A O 1
ATOM 803 N N . GLN A 1 100 ? 30.878 9.198 -32.475 1.00 70.75 100 GLN A N 1
ATOM 804 C CA . GLN A 1 100 ? 32.337 9.290 -32.301 1.00 70.75 100 GLN A CA 1
ATOM 805 C C . GLN A 1 100 ? 33.113 8.227 -33.096 1.00 70.75 100 GLN A C 1
ATOM 807 O O . GLN A 1 100 ? 34.168 8.521 -33.664 1.00 70.75 100 GLN A O 1
ATOM 812 N N . VAL A 1 101 ? 32.589 6.999 -33.176 1.00 67.75 101 VAL A N 1
ATOM 813 C CA . VAL A 1 101 ? 33.207 5.907 -33.950 1.00 67.75 101 VAL A CA 1
ATOM 814 C C . VAL A 1 101 ? 33.041 6.126 -35.458 1.00 67.75 101 VAL A C 1
ATOM 816 O O . VAL A 1 101 ? 33.977 5.873 -36.212 1.00 67.75 101 VAL A O 1
ATOM 819 N N . LYS A 1 102 ? 31.893 6.648 -35.912 1.00 61.84 102 LYS A N 1
ATOM 820 C CA . LYS A 1 102 ? 31.675 7.002 -37.327 1.00 61.84 102 LYS A CA 1
ATOM 821 C C . LYS A 1 102 ? 32.496 8.211 -37.784 1.00 61.84 102 LYS A C 1
ATOM 823 O O . LYS A 1 102 ? 32.935 8.224 -38.927 1.00 61.84 102 LYS A O 1
ATOM 828 N N . GLY A 1 103 ? 32.735 9.193 -36.913 1.00 53.09 103 GLY A N 1
ATOM 829 C CA . GLY A 1 103 ? 33.575 10.361 -37.214 1.00 53.09 103 GLY A CA 1
ATOM 830 C C . GLY A 1 103 ? 35.081 10.070 -37.280 1.00 53.09 103 GLY A C 1
ATOM 831 O O . GLY A 1 103 ? 35.836 10.904 -37.766 1.00 53.09 103 GLY A O 1
ATOM 832 N N . SER A 1 104 ? 35.519 8.891 -36.824 1.00 49.53 104 SER A N 1
ATOM 833 C CA . SER A 1 104 ? 36.934 8.486 -36.774 1.00 49.53 104 SER A CA 1
ATOM 834 C C . SER A 1 104 ? 37.311 7.450 -37.848 1.00 49.53 104 SER A C 1
ATOM 836 O O . SER A 1 104 ? 38.331 6.776 -37.727 1.00 49.53 104 SER A O 1
ATOM 838 N N . GLY A 1 105 ? 36.470 7.276 -38.875 1.00 50.06 105 GLY A N 1
ATOM 839 C CA . GLY A 1 105 ? 36.549 6.191 -39.855 1.00 50.06 105 GLY A CA 1
ATOM 840 C C . GLY A 1 105 ? 36.877 6.625 -41.283 1.00 50.06 105 GLY A C 1
ATOM 841 O O . GLY A 1 105 ? 36.173 6.214 -42.194 1.00 50.06 105 GLY A O 1
ATOM 842 N N . GLU A 1 106 ? 37.937 7.409 -41.492 1.00 48.12 106 GLU A N 1
ATOM 843 C CA . GLU A 1 106 ? 38.563 7.598 -42.814 1.00 48.12 106 GLU A CA 1
ATOM 844 C C . GLU A 1 106 ? 40.096 7.680 -42.688 1.00 48.12 106 GLU A C 1
ATOM 846 O O . GLU A 1 106 ? 40.671 8.756 -42.797 1.00 48.12 106 GLU A O 1
ATOM 851 N N . MET A 1 107 ? 40.778 6.550 -42.436 1.00 40.16 107 MET A N 1
ATOM 852 C CA . MET A 1 107 ? 42.152 6.310 -42.920 1.00 40.16 107 MET A CA 1
ATOM 853 C C . MET A 1 107 ? 42.596 4.852 -42.690 1.00 40.16 107 MET A C 1
ATOM 855 O O . MET A 1 107 ? 42.684 4.409 -41.550 1.00 40.16 107 MET A O 1
ATOM 859 N N . GLY A 1 108 ? 42.963 4.159 -43.776 1.00 37.94 108 GLY A N 1
ATOM 860 C CA . GLY A 1 108 ? 43.787 2.936 -43.786 1.00 37.94 108 GLY A CA 1
ATOM 861 C C . GLY A 1 108 ? 43.035 1.645 -43.428 1.00 37.94 108 GLY A C 1
ATOM 862 O O . GLY A 1 108 ? 42.474 1.519 -42.353 1.00 37.94 108 GLY A O 1
ATOM 863 N N . GLY A 1 109 ? 42.943 0.628 -44.283 1.00 42.38 109 GLY A N 1
ATOM 864 C CA . GLY A 1 109 ? 44.020 0.093 -45.113 1.00 42.38 109 GLY A CA 1
ATOM 865 C C . GLY A 1 109 ? 44.660 -1.088 -44.383 1.00 42.38 109 GLY A C 1
ATOM 866 O O . GLY A 1 109 ? 45.660 -0.904 -43.708 1.00 42.38 109 GLY A O 1
ATOM 867 N N . ASP A 1 110 ? 44.000 -2.242 -44.501 1.00 38.28 110 ASP A N 1
ATOM 868 C CA . ASP A 1 110 ? 44.449 -3.625 -44.275 1.00 38.28 110 ASP A CA 1
ATOM 869 C C . ASP A 1 110 ? 45.484 -3.911 -43.163 1.00 38.28 110 ASP A C 1
ATOM 871 O O . ASP A 1 110 ? 46.668 -3.609 -43.286 1.00 38.28 110 ASP A O 1
ATOM 875 N N . CYS A 1 111 ? 45.053 -4.617 -42.112 1.00 32.62 111 CYS A N 1
ATOM 876 C CA . CYS A 1 111 ? 45.931 -5.535 -41.383 1.00 32.62 111 CYS A CA 1
ATOM 877 C C . CYS A 1 111 ? 45.094 -6.611 -40.677 1.00 32.62 111 CYS A C 1
ATOM 879 O O . CYS A 1 111 ? 44.684 -6.480 -39.522 1.00 32.62 111 CYS A O 1
ATOM 881 N N . TRP A 1 112 ? 44.830 -7.692 -41.408 1.00 41.41 112 TRP A N 1
ATOM 882 C CA . TRP A 1 112 ? 44.542 -8.999 -40.829 1.00 41.41 112 TRP A CA 1
ATOM 883 C C . TRP A 1 112 ? 45.805 -9.529 -40.136 1.00 41.41 112 TRP A C 1
ATOM 885 O O . TRP A 1 112 ? 46.625 -10.186 -40.773 1.00 41.41 112 TRP A O 1
ATOM 895 N N . LEU A 1 113 ? 45.967 -9.266 -38.835 1.00 40.72 113 LEU A N 1
ATOM 896 C CA . LEU A 1 113 ? 46.869 -10.053 -37.991 1.00 40.72 113 LEU A CA 1
ATOM 897 C C . LEU A 1 113 ? 46.424 -10.047 -36.516 1.00 40.72 113 LEU A C 1
ATOM 899 O O . LEU A 1 113 ? 46.421 -9.022 -35.842 1.00 40.72 113 LEU A O 1
ATOM 903 N N . GLU A 1 114 ? 46.026 -11.240 -36.070 1.00 37.47 114 GLU A N 1
ATOM 904 C CA . GLU A 1 114 ? 46.078 -11.780 -34.702 1.00 37.47 114 GLU A CA 1
ATOM 905 C C . GLU A 1 114 ? 45.459 -10.959 -33.557 1.00 37.47 114 GLU A C 1
ATOM 907 O O . GLU A 1 114 ? 46.113 -10.296 -32.753 1.00 37.47 114 GLU A O 1
ATOM 912 N N . SER A 1 115 ? 44.148 -11.152 -33.388 1.00 44.19 115 SER A N 1
ATOM 913 C CA . SER A 1 115 ? 43.441 -10.882 -32.136 1.00 44.19 115 SER A CA 1
ATOM 914 C C . SER A 1 115 ? 43.566 -12.078 -31.178 1.00 44.19 115 SER A C 1
ATOM 916 O O . SER A 1 115 ? 42.611 -12.824 -30.986 1.00 44.19 115 SER A O 1
ATOM 918 N N . GLU A 1 116 ? 44.732 -12.270 -30.554 1.00 45.69 116 GLU A N 1
ATOM 919 C CA . GLU A 1 116 ? 44.905 -13.265 -29.469 1.00 45.69 116 GLU A CA 1
ATOM 920 C C . GLU A 1 116 ? 44.960 -12.656 -28.055 1.00 45.69 116 GLU A C 1
ATOM 922 O O . GLU A 1 116 ? 45.042 -13.365 -27.054 1.00 45.69 116 GLU A O 1
ATOM 927 N N . THR A 1 117 ? 44.779 -11.343 -27.916 1.00 45.03 117 THR A N 1
ATOM 928 C CA . THR A 1 117 ? 44.750 -10.648 -26.611 1.00 45.03 117 THR A CA 1
ATOM 929 C C . THR A 1 117 ? 43.400 -10.022 -26.257 1.00 45.03 117 THR A C 1
ATOM 931 O O . THR A 1 117 ? 43.306 -9.251 -25.305 1.00 45.03 117 THR A O 1
ATOM 934 N N . ARG A 1 118 ? 42.311 -10.394 -26.948 1.00 44.59 118 ARG A N 1
ATOM 935 C CA . ARG A 1 118 ? 40.942 -9.915 -26.647 1.00 44.59 118 ARG A CA 1
ATOM 936 C C . ARG A 1 118 ? 40.070 -10.917 -25.869 1.00 44.59 118 ARG A C 1
ATOM 938 O O . ARG A 1 118 ? 38.909 -10.638 -25.597 1.00 44.59 118 ARG A O 1
ATOM 945 N N . GLY A 1 119 ? 40.612 -12.072 -25.479 1.00 48.09 119 GLY A N 1
ATOM 946 C CA . GLY A 1 119 ? 39.852 -13.123 -24.784 1.00 48.09 119 GLY A CA 1
ATOM 947 C C . GLY A 1 119 ? 39.906 -13.095 -23.251 1.00 48.09 119 GLY A C 1
ATOM 948 O O . GLY A 1 119 ? 39.071 -13.721 -22.609 1.00 48.09 119 GLY A O 1
ATOM 949 N N . LYS A 1 120 ? 40.867 -12.391 -22.634 1.00 50.91 120 LYS A N 1
ATOM 950 C CA . LYS A 1 120 ? 41.190 -12.586 -21.202 1.00 50.91 120 LYS A CA 1
ATOM 951 C C . LYS A 1 120 ? 40.675 -11.508 -20.241 1.00 50.91 120 LYS A C 1
ATOM 953 O O . LYS A 1 120 ? 40.624 -11.752 -19.043 1.00 50.91 120 LYS A O 1
ATOM 958 N N . VAL A 1 121 ? 40.267 -10.340 -20.742 1.00 51.22 121 VAL A N 1
ATOM 959 C CA . VAL A 1 121 ? 39.855 -9.195 -19.898 1.00 51.22 121 VAL A CA 1
ATOM 960 C C . VAL A 1 121 ? 38.365 -9.244 -19.508 1.00 51.22 121 VAL A C 1
ATOM 962 O O . VAL A 1 121 ? 37.959 -8.597 -18.551 1.00 51.22 121 VAL A O 1
ATOM 965 N N . ASN A 1 122 ? 37.543 -10.057 -20.181 1.00 61.84 122 ASN A N 1
ATOM 966 C CA . ASN A 1 122 ? 36.090 -10.082 -19.954 1.00 61.84 122 ASN A CA 1
ATOM 967 C C . ASN A 1 122 ? 35.606 -11.202 -19.010 1.00 61.84 122 ASN A C 1
ATOM 969 O O . ASN A 1 122 ? 34.510 -11.117 -18.464 1.00 61.84 122 ASN A O 1
ATOM 973 N N . ASP A 1 123 ? 36.408 -12.246 -18.794 1.00 65.81 123 ASP A N 1
ATOM 974 C CA . ASP A 1 123 ? 35.973 -13.419 -18.021 1.00 65.81 123 ASP A CA 1
ATOM 975 C C . ASP A 1 123 ? 35.964 -13.135 -16.508 1.00 65.81 123 ASP A C 1
ATOM 977 O O . ASP A 1 123 ? 34.997 -13.432 -15.809 1.00 65.81 123 ASP A O 1
ATOM 981 N N . GLY A 1 124 ? 36.989 -12.430 -16.011 1.00 73.44 124 GLY A N 1
ATOM 982 C CA . GLY A 1 124 ? 37.044 -11.972 -14.618 1.00 73.44 124 GLY A CA 1
ATOM 983 C C . GLY A 1 124 ? 35.941 -10.966 -14.276 1.00 73.44 124 GLY A C 1
ATOM 984 O O . GLY A 1 124 ? 35.322 -11.071 -13.222 1.00 73.44 124 GLY A O 1
ATOM 985 N N . ASN A 1 125 ? 35.632 -10.047 -15.196 1.00 81.88 125 ASN A N 1
ATOM 986 C CA . ASN A 1 125 ? 34.577 -9.049 -15.003 1.00 81.88 125 ASN A CA 1
ATOM 987 C C . ASN A 1 125 ? 33.176 -9.692 -14.989 1.00 81.88 125 ASN A C 1
ATOM 989 O O . ASN A 1 125 ? 32.312 -9.321 -14.198 1.00 81.88 125 ASN A O 1
ATOM 993 N N . TRP A 1 126 ? 32.959 -10.712 -15.824 1.00 88.75 126 TRP A N 1
ATOM 994 C CA . TRP A 1 126 ? 31.716 -11.484 -15.854 1.00 88.75 126 TRP A CA 1
ATOM 995 C C . TRP A 1 126 ? 31.553 -12.405 -14.637 1.00 88.75 126 TRP A C 1
ATOM 997 O O . TRP A 1 126 ? 30.449 -12.548 -14.104 1.00 88.75 126 TRP A O 1
ATOM 1007 N N . MET A 1 127 ? 32.643 -13.016 -14.164 1.00 92.25 127 MET A N 1
ATOM 1008 C CA . MET A 1 127 ? 32.644 -13.772 -12.911 1.00 92.25 127 MET A CA 1
ATOM 1009 C C . MET A 1 127 ? 32.364 -12.877 -11.700 1.00 92.2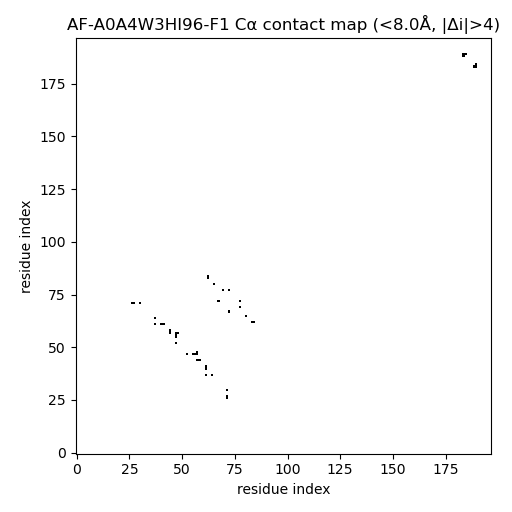5 127 MET A C 1
ATOM 1011 O O . MET A 1 127 ? 31.598 -13.286 -10.824 1.00 92.25 127 MET A O 1
ATOM 1015 N N . GLU A 1 128 ? 32.911 -11.659 -11.676 1.00 92.50 128 GLU A N 1
ATOM 1016 C CA . GLU A 1 128 ? 32.642 -10.679 -10.622 1.00 92.50 128 GLU A CA 1
ATOM 1017 C C . GLU A 1 128 ? 31.178 -10.224 -10.646 1.00 92.50 128 GLU A C 1
ATOM 1019 O O . GLU A 1 128 ? 30.519 -10.256 -9.612 1.00 92.50 128 GLU A O 1
ATOM 1024 N N . LEU A 1 129 ? 30.602 -9.933 -11.818 1.00 93.06 129 LEU A N 1
ATOM 1025 C CA . LEU A 1 129 ? 29.177 -9.589 -11.925 1.00 93.06 129 LEU A CA 1
ATOM 1026 C C . LEU A 1 129 ? 28.265 -10.726 -11.429 1.00 93.06 129 LEU A C 1
ATOM 1028 O O . LEU A 1 129 ? 27.303 -10.497 -10.695 1.00 93.06 129 LEU A O 1
ATOM 1032 N N . LYS A 1 130 ? 28.573 -11.979 -11.786 1.00 94.25 130 LYS A N 1
ATOM 1033 C CA . LYS A 1 130 ? 27.843 -13.156 -11.282 1.00 94.25 130 LYS A CA 1
ATOM 1034 C C . LYS A 1 130 ? 28.002 -13.346 -9.776 1.00 94.25 130 LYS A C 1
ATOM 1036 O O . LYS A 1 130 ? 27.104 -13.878 -9.124 1.00 94.25 130 LYS A O 1
ATOM 1041 N N . LYS A 1 131 ? 29.159 -12.989 -9.221 1.00 95.81 131 LYS A N 1
ATOM 1042 C CA . LYS A 1 131 ? 29.404 -13.005 -7.780 1.00 95.81 131 LYS A CA 1
ATOM 1043 C C . LYS A 1 131 ? 28.575 -11.918 -7.093 1.00 95.81 131 LYS A C 1
ATOM 1045 O O . LYS A 1 131 ? 27.811 -12.272 -6.208 1.00 95.81 131 LYS A O 1
ATOM 1050 N N . GLN A 1 132 ? 28.596 -10.683 -7.588 1.00 96.12 132 GLN A N 1
ATOM 1051 C CA . GLN A 1 132 ? 27.782 -9.576 -7.077 1.00 96.12 132 GLN A CA 1
ATOM 1052 C C . GLN A 1 132 ? 26.281 -9.876 -7.116 1.00 96.12 132 GLN A C 1
ATOM 1054 O O . GLN A 1 132 ? 25.583 -9.636 -6.142 1.00 96.12 132 GLN A O 1
ATOM 1059 N N . MET A 1 133 ? 25.772 -10.460 -8.205 1.00 95.50 133 MET A N 1
ATOM 1060 C CA . MET A 1 133 ? 24.367 -10.883 -8.295 1.00 95.50 133 MET A CA 1
ATOM 1061 C C . MET A 1 133 ? 24.008 -11.940 -7.245 1.00 95.50 133 MET A C 1
ATOM 1063 O O . MET A 1 133 ? 22.937 -11.877 -6.638 1.00 95.50 133 MET A O 1
ATOM 1067 N N . ARG A 1 134 ? 24.898 -12.914 -7.010 1.00 96.00 134 ARG A N 1
ATOM 1068 C CA . ARG A 1 134 ? 24.702 -13.922 -5.958 1.00 96.00 134 ARG A CA 1
ATOM 1069 C C . ARG A 1 134 ? 24.763 -13.300 -4.573 1.00 96.00 134 ARG A C 1
ATOM 1071 O O . ARG A 1 134 ? 23.911 -13.617 -3.758 1.00 96.00 134 ARG A O 1
ATOM 1078 N N . GLU A 1 135 ? 25.728 -12.423 -4.328 1.00 96.56 135 GLU A N 1
ATOM 1079 C CA . GLU A 1 135 ? 25.870 -11.702 -3.065 1.00 96.56 135 GLU A CA 1
ATOM 1080 C C . GLU A 1 135 ? 24.635 -10.855 -2.790 1.00 96.56 135 GLU A C 1
ATOM 1082 O O . GLU A 1 135 ? 24.027 -11.055 -1.753 1.00 96.56 135 GLU A O 1
ATOM 1087 N N . PHE A 1 136 ? 24.181 -10.042 -3.748 1.00 96.81 136 PHE A N 1
ATOM 1088 C CA . PHE A 1 136 ? 22.948 -9.263 -3.628 1.00 96.81 136 PHE A CA 1
ATOM 1089 C C . PHE A 1 136 ? 21.737 -10.150 -3.320 1.00 96.81 136 PHE A C 1
ATOM 1091 O O . PHE A 1 136 ? 20.966 -9.865 -2.410 1.00 96.81 136 PHE A O 1
ATOM 1098 N N . THR A 1 137 ? 21.587 -11.269 -4.037 1.00 97.06 137 THR A N 1
ATOM 1099 C CA . THR A 1 137 ? 20.479 -12.206 -3.794 1.00 97.06 137 THR A CA 1
ATOM 1100 C C . THR A 1 137 ? 20.545 -12.795 -2.385 1.00 97.06 137 THR A C 1
ATOM 1102 O O . THR A 1 137 ? 19.522 -12.889 -1.715 1.00 97.06 137 THR A O 1
ATOM 1105 N N . LEU A 1 138 ? 21.737 -13.185 -1.924 1.00 97.00 138 LEU A N 1
ATOM 1106 C CA . LEU A 1 138 ? 21.935 -13.763 -0.596 1.00 97.00 138 LEU A CA 1
ATOM 1107 C C . LEU A 1 138 ? 21.740 -12.726 0.514 1.00 97.00 138 LEU A C 1
ATOM 1109 O O . LEU A 1 138 ? 21.055 -13.031 1.483 1.00 97.00 138 LEU A O 1
ATOM 1113 N N . THR A 1 139 ? 22.271 -11.510 0.362 1.00 97.50 139 THR A N 1
ATOM 1114 C CA . THR A 1 139 ? 22.109 -10.434 1.349 1.00 97.50 139 THR A CA 1
ATOM 1115 C C . THR A 1 139 ? 20.653 -10.011 1.457 1.00 97.50 139 THR A C 1
ATOM 1117 O O . THR A 1 139 ? 20.123 -9.937 2.558 1.00 97.50 139 THR A O 1
ATOM 1120 N N . THR A 1 140 ? 19.962 -9.818 0.328 1.00 97.19 140 THR A N 1
ATOM 1121 C CA . THR A 1 140 ? 18.532 -9.487 0.342 1.00 97.19 140 THR A CA 1
ATOM 1122 C C . THR A 1 140 ? 17.703 -10.627 0.934 1.00 97.19 140 THR A C 1
ATOM 1124 O O . THR A 1 140 ? 16.754 -10.375 1.673 1.00 97.19 140 THR A O 1
ATOM 1127 N N . GLN A 1 141 ? 18.056 -11.888 0.660 1.00 96.88 141 GLN A N 1
ATOM 1128 C CA . GLN A 1 141 ? 17.382 -13.034 1.272 1.00 96.88 141 GLN A CA 1
ATOM 1129 C C . GLN A 1 141 ? 17.582 -13.065 2.795 1.00 96.88 141 GLN A C 1
ATOM 1131 O O . GLN A 1 141 ? 16.615 -13.262 3.529 1.00 96.88 141 GLN A O 1
ATOM 1136 N N . GLU A 1 142 ? 18.807 -12.851 3.272 1.00 97.75 142 GLU A N 1
ATOM 1137 C CA . GLU A 1 142 ? 19.128 -12.812 4.701 1.00 97.75 142 GLU A CA 1
ATOM 1138 C C . GLU A 1 142 ? 18.400 -11.662 5.413 1.00 97.75 142 GLU A C 1
ATOM 1140 O O . GLU A 1 142 ? 17.801 -11.871 6.470 1.00 97.75 142 GLU A O 1
ATOM 1145 N N . GLU A 1 143 ? 18.374 -10.469 4.812 1.00 97.44 143 GLU A N 1
ATOM 1146 C CA . GLU A 1 143 ? 17.629 -9.312 5.318 1.00 97.44 143 GLU A CA 1
ATOM 1147 C C . GLU A 1 143 ? 16.140 -9.645 5.476 1.00 97.44 143 GLU A C 1
ATOM 1149 O O . GLU A 1 143 ? 15.591 -9.497 6.571 1.00 97.44 143 GLU A O 1
ATOM 1154 N N . LEU A 1 144 ? 15.504 -10.197 4.436 1.00 97.81 144 LEU A N 1
ATOM 1155 C CA . LEU A 1 144 ? 14.093 -10.592 4.470 1.00 97.81 144 LEU A CA 1
ATOM 1156 C C . LEU A 1 144 ? 13.806 -11.685 5.507 1.00 97.81 144 LEU A C 1
ATOM 1158 O O . LEU A 1 144 ? 12.771 -11.652 6.178 1.00 97.81 144 LEU A O 1
ATOM 1162 N N . GLU A 1 145 ? 14.696 -12.664 5.659 1.00 97.75 145 GLU A N 1
ATOM 1163 C CA . GLU A 1 145 ? 14.557 -13.705 6.679 1.00 97.75 145 GLU A CA 1
ATOM 1164 C C . GLU A 1 145 ? 14.700 -13.134 8.093 1.00 97.75 145 GLU A C 1
ATOM 1166 O O . GLU A 1 145 ? 13.933 -13.510 8.988 1.00 97.75 145 GLU A O 1
ATOM 1171 N N . SER A 1 146 ? 15.610 -12.177 8.285 1.00 97.44 146 SER A N 1
ATOM 1172 C CA . SER A 1 146 ? 15.787 -11.477 9.555 1.00 97.44 146 SER A CA 1
ATOM 1173 C C . SER A 1 146 ? 14.554 -10.636 9.915 1.00 97.44 146 SER A C 1
ATOM 1175 O O . SER A 1 146 ? 14.041 -10.746 11.033 1.00 97.44 146 SER A O 1
ATOM 1177 N N . GLU A 1 147 ? 14.000 -9.883 8.959 1.00 97.88 147 GLU A N 1
ATOM 1178 C CA . GLU A 1 147 ? 12.780 -9.089 9.130 1.00 97.88 147 GLU A CA 1
ATOM 1179 C C . GLU A 1 147 ? 11.576 -9.985 9.411 1.00 97.88 147 GLU A C 1
ATOM 1181 O O . GLU A 1 147 ? 10.810 -9.741 10.348 1.00 97.88 147 GLU A O 1
ATOM 1186 N N . ARG A 1 148 ? 11.429 -11.081 8.659 1.00 97.88 148 ARG A N 1
ATOM 1187 C CA . ARG A 1 148 ? 10.390 -12.085 8.904 1.00 97.88 148 ARG A CA 1
ATOM 1188 C C . ARG A 1 148 ? 10.511 -12.667 10.312 1.00 97.88 148 ARG A C 1
ATOM 1190 O O . ARG A 1 148 ? 9.491 -12.855 10.979 1.00 97.88 148 ARG A O 1
ATOM 1197 N N . GLY A 1 149 ? 11.730 -12.935 10.779 1.00 97.31 149 GLY A N 1
ATOM 1198 C CA . GLY A 1 149 ? 12.005 -13.393 12.140 1.00 97.31 149 GLY A CA 1
ATOM 1199 C C . GLY A 1 149 ? 11.577 -12.376 13.203 1.00 97.31 149 GLY A C 1
ATOM 1200 O O . GLY A 1 149 ? 10.871 -12.735 14.149 1.00 97.31 149 GLY A O 1
ATOM 1201 N N . GLN A 1 150 ? 11.936 -11.103 13.023 1.00 98.06 150 GLN A N 1
ATOM 1202 C CA . GLN A 1 150 ? 11.564 -10.005 13.924 1.00 98.06 150 GLN A CA 1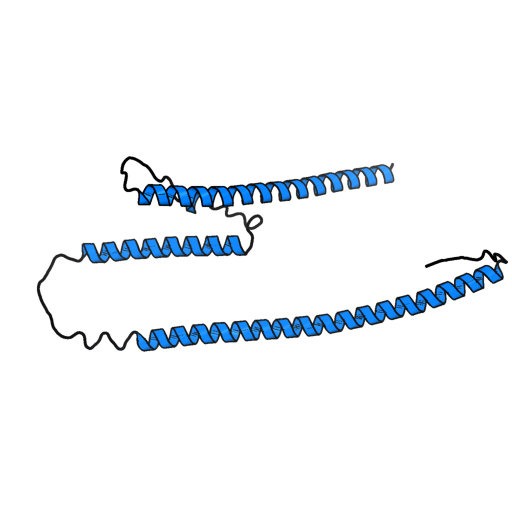
ATOM 1203 C C . GLN A 1 150 ? 10.049 -9.761 13.959 1.00 98.06 150 GLN A C 1
ATOM 1205 O O . GLN A 1 150 ? 9.459 -9.591 15.026 1.00 98.06 150 GLN A O 1
ATOM 1210 N N . LEU A 1 151 ? 9.387 -9.775 12.801 1.00 98.38 151 LEU A N 1
ATOM 1211 C CA . LEU A 1 151 ? 7.936 -9.617 12.721 1.00 98.38 151 LEU A CA 1
ATOM 1212 C C . LEU A 1 151 ? 7.212 -10.798 13.367 1.00 98.38 151 LEU A C 1
ATOM 1214 O O . LEU A 1 151 ? 6.239 -10.594 14.090 1.00 98.38 151 LEU A O 1
ATOM 1218 N N . SER A 1 152 ? 7.708 -12.018 13.163 1.00 98.00 152 SER A N 1
ATOM 1219 C CA . SER A 1 152 ? 7.156 -13.226 13.780 1.00 98.00 152 SER A CA 1
ATOM 1220 C C . SER A 1 152 ? 7.290 -13.208 15.306 1.00 98.00 152 SER A C 1
ATOM 1222 O O . SER A 1 152 ? 6.344 -13.557 16.014 1.00 98.00 152 SER A O 1
ATOM 1224 N N . SER A 1 153 ? 8.427 -12.751 15.844 1.00 97.75 153 SER A N 1
ATOM 1225 C CA . SER A 1 153 ? 8.593 -12.616 17.296 1.00 97.75 153 SER A CA 1
ATOM 1226 C C . SER A 1 153 ? 7.666 -11.544 17.875 1.00 97.75 153 SER A C 1
ATOM 1228 O O . SER A 1 153 ? 7.004 -11.794 18.884 1.00 97.75 153 SER A O 1
ATOM 1230 N N . ARG A 1 154 ? 7.533 -10.391 17.203 1.00 98.44 154 ARG A N 1
ATOM 1231 C CA . ARG A 1 154 ? 6.612 -9.324 17.618 1.00 98.44 154 ARG A CA 1
ATOM 1232 C C . ARG A 1 154 ? 5.155 -9.780 17.580 1.00 98.44 154 ARG A C 1
ATOM 1234 O O . ARG A 1 154 ? 4.424 -9.499 18.526 1.00 98.44 154 ARG A O 1
ATOM 1241 N N . LEU A 1 155 ? 4.755 -10.500 16.528 1.00 98.25 155 LEU A N 1
ATOM 1242 C CA . LEU A 1 155 ? 3.417 -11.076 16.389 1.00 98.25 155 LEU A CA 1
ATOM 1243 C C . LEU A 1 155 ? 3.087 -11.957 17.600 1.00 98.25 155 LEU A C 1
ATOM 1245 O O . LEU A 1 155 ? 2.101 -11.688 18.280 1.00 98.25 155 LEU A O 1
ATOM 1249 N N . LYS A 1 156 ? 3.957 -12.919 17.935 1.00 97.50 156 LYS A N 1
ATOM 1250 C CA . LYS A 1 156 ? 3.762 -13.827 19.079 1.00 97.50 156 LYS A CA 1
ATOM 1251 C C . LYS A 1 156 ? 3.582 -13.089 20.404 1.00 97.50 156 LYS A C 1
ATOM 1253 O O . LYS A 1 156 ? 2.739 -13.470 21.211 1.00 97.50 156 LYS A O 1
ATOM 1258 N N . VAL A 1 157 ? 4.360 -12.030 20.637 1.00 98.44 157 VAL A N 1
ATOM 1259 C CA . VAL A 1 157 ? 4.218 -11.206 21.848 1.00 98.44 157 VAL A CA 1
ATOM 1260 C C . VAL A 1 157 ? 2.851 -10.525 21.874 1.00 98.44 157 VAL A C 1
ATOM 1262 O O . VAL A 1 157 ? 2.157 -10.588 22.886 1.00 98.44 157 VAL A O 1
ATOM 1265 N N . THR A 1 158 ? 2.434 -9.911 20.763 1.00 97.94 158 THR A N 1
ATOM 1266 C CA . THR A 1 158 ? 1.127 -9.240 20.691 1.00 97.94 158 THR A CA 1
ATOM 1267 C C . THR A 1 158 ? -0.049 -10.213 20.770 1.00 97.94 158 THR A C 1
ATOM 1269 O O . THR A 1 158 ? -1.058 -9.889 21.386 1.00 97.94 158 THR A O 1
ATOM 1272 N N . GLU A 1 159 ? 0.082 -11.420 20.215 1.00 97.94 159 GLU A N 1
ATOM 1273 C CA . GLU A 1 159 ? -0.900 -12.499 20.362 1.00 97.94 159 GLU A CA 1
ATOM 1274 C C . GLU A 1 159 ? -1.035 -12.925 21.829 1.00 97.94 159 GLU A C 1
ATOM 1276 O O . GLU A 1 159 ? -2.152 -13.078 22.319 1.00 97.94 159 GLU A O 1
ATOM 1281 N N . GLY A 1 160 ? 0.083 -13.037 22.554 1.00 97.56 160 GLY A N 1
ATOM 1282 C CA . GLY A 1 160 ? 0.078 -13.292 23.996 1.00 97.56 160 GLY A CA 1
ATOM 1283 C C . GLY A 1 160 ? -0.642 -12.193 24.782 1.00 97.56 160 GLY A C 1
ATOM 1284 O O . GLY A 1 160 ? -1.534 -12.485 25.573 1.00 97.56 160 GLY A O 1
ATOM 1285 N N . GLN A 1 161 ? -0.333 -10.924 24.504 1.00 98.25 161 GLN A N 1
ATOM 1286 C CA . GLN A 1 161 ? -1.010 -9.782 25.134 1.00 98.25 161 GLN A CA 1
ATOM 1287 C C . GLN A 1 161 ? -2.518 -9.760 24.840 1.00 98.25 161 GLN A C 1
ATOM 1289 O O . GLN A 1 161 ? -3.319 -9.454 25.722 1.00 98.25 161 GLN A O 1
ATOM 1294 N N . LEU A 1 162 ? -2.924 -10.097 23.613 1.00 98.06 162 LEU A N 1
ATOM 1295 C CA . LEU A 1 162 ? -4.337 -10.219 23.249 1.00 98.06 162 LEU A CA 1
ATOM 1296 C C . LEU A 1 162 ? -5.024 -11.352 24.016 1.00 98.06 162 LEU A C 1
ATOM 1298 O O . LEU A 1 162 ? -6.139 -11.152 24.495 1.00 98.06 162 LEU A O 1
ATOM 1302 N N . ALA A 1 163 ? -4.365 -12.503 24.174 1.00 97.56 163 ALA A N 1
ATOM 1303 C CA . ALA A 1 163 ? -4.888 -13.610 24.968 1.00 97.56 163 ALA A CA 1
ATOM 1304 C C . ALA A 1 163 ? -5.062 -13.213 26.444 1.00 97.56 163 ALA A C 1
ATOM 1306 O O . ALA A 1 163 ? -6.107 -13.485 27.024 1.00 97.56 163 ALA A O 1
ATOM 1307 N N . GLU A 1 164 ? -4.097 -12.502 27.033 1.00 98.25 164 GLU A N 1
ATOM 1308 C CA . GLU A 1 164 ? -4.196 -11.989 28.407 1.00 98.25 164 GLU A CA 1
ATOM 1309 C C . GLU A 1 164 ? -5.357 -10.999 28.587 1.00 98.25 164 GLU A C 1
ATOM 1311 O O . GLU A 1 164 ? -6.096 -11.073 29.574 1.00 98.25 164 GLU A O 1
ATOM 1316 N N . LEU A 1 165 ? -5.545 -10.081 27.632 1.00 98.06 165 LEU A N 1
ATOM 1317 C CA . LEU A 1 165 ? -6.660 -9.131 27.647 1.00 98.06 165 LEU A CA 1
ATOM 1318 C C . LEU A 1 165 ? -8.009 -9.834 27.479 1.00 98.06 165 LEU A C 1
ATOM 1320 O O . LEU A 1 165 ? -8.963 -9.483 28.175 1.00 98.06 165 LEU A O 1
ATOM 1324 N N . GLN A 1 166 ? -8.088 -10.833 26.600 1.00 97.81 166 GLN A N 1
ATOM 1325 C CA . GLN A 1 166 ? -9.283 -11.655 26.428 1.00 97.81 166 GLN A CA 1
ATOM 1326 C C . GLN A 1 166 ? -9.637 -12.379 27.733 1.00 97.81 166 GLN A C 1
ATOM 1328 O O . GLN A 1 166 ? -10.758 -12.258 28.225 1.00 97.81 166 GLN A O 1
ATOM 1333 N N . ASP A 1 167 ? -8.653 -13.018 28.365 1.00 97.56 167 ASP A N 1
ATOM 1334 C CA . ASP A 1 167 ? -8.793 -13.671 29.666 1.00 97.56 167 ASP A CA 1
ATOM 1335 C C . ASP A 1 167 ? -9.278 -12.701 30.753 1.00 97.56 167 ASP A C 1
ATOM 1337 O O . ASP A 1 167 ? -10.104 -13.046 31.604 1.00 97.56 167 ASP A O 1
ATOM 1341 N N . TYR A 1 168 ? -8.749 -11.474 30.754 1.00 98.00 168 TYR A N 1
ATOM 1342 C CA . TYR A 1 168 ? -9.169 -10.429 31.680 1.00 98.00 168 TYR A CA 1
ATOM 1343 C C . TYR A 1 168 ? -10.638 -10.063 31.463 1.00 98.00 168 TYR A C 1
ATOM 1345 O O . TYR A 1 168 ? -11.401 -10.023 32.433 1.00 98.00 168 TYR A O 1
ATOM 1353 N N . VAL A 1 169 ? -11.043 -9.823 30.215 1.00 97.62 169 VAL A N 1
ATOM 1354 C CA . VAL A 1 169 ? -12.428 -9.503 29.854 1.00 97.62 169 VAL A CA 1
ATOM 1355 C C . VAL A 1 169 ? -13.360 -10.634 30.276 1.00 97.62 169 VAL A C 1
ATOM 1357 O O . VAL A 1 169 ? -14.332 -10.369 30.981 1.00 97.62 169 VAL A O 1
ATOM 1360 N N . ASP A 1 170 ? -13.039 -11.885 29.955 1.00 95.94 170 ASP A N 1
ATOM 1361 C CA . ASP A 1 170 ? -13.884 -13.038 30.279 1.00 95.94 170 ASP A CA 1
ATOM 1362 C C . ASP A 1 170 ? -14.052 -13.216 31.797 1.00 95.94 170 ASP A C 1
ATOM 1364 O O . ASP A 1 170 ? -15.175 -13.369 32.296 1.00 95.94 170 ASP A O 1
ATOM 1368 N N . LYS A 1 171 ? -12.960 -13.077 32.566 1.00 96.25 171 LYS A N 1
ATOM 1369 C CA . LYS A 1 171 ? -12.997 -13.118 34.040 1.00 96.25 171 LYS A CA 1
ATOM 1370 C C . LYS A 1 171 ? -13.868 -12.004 34.623 1.00 96.25 171 LYS A C 1
ATOM 1372 O O . LYS A 1 171 ? -14.636 -12.248 35.556 1.00 96.25 171 LYS A O 1
ATOM 1377 N N . HIS A 1 172 ? -13.753 -10.779 34.113 1.00 96.69 172 HIS A N 1
ATOM 1378 C CA . HIS A 1 172 ? -14.480 -9.635 34.669 1.00 96.69 172 HIS A CA 1
ATOM 1379 C C . HIS A 1 172 ? -15.939 -9.598 34.216 1.00 96.69 172 HIS A C 1
ATOM 1381 O O . HIS A 1 172 ? -16.803 -9.281 35.028 1.00 96.69 172 HIS A O 1
ATOM 1387 N N . LEU A 1 173 ? -16.252 -10.003 32.982 1.00 96.31 173 LEU A N 1
ATOM 1388 C CA . LEU A 1 173 ? -17.631 -10.146 32.513 1.00 96.31 173 LEU A CA 1
ATOM 1389 C C . LEU A 1 173 ? -18.410 -11.161 33.355 1.00 96.31 173 LEU A C 1
ATOM 1391 O O . LEU A 1 173 ? -19.552 -10.882 33.722 1.00 96.31 173 LEU A O 1
ATOM 1395 N N . GLY A 1 174 ? -17.802 -12.302 33.700 1.00 92.75 174 GLY A N 1
ATOM 1396 C CA . GLY A 1 174 ? -18.402 -13.283 34.611 1.00 92.75 174 GLY A CA 1
ATOM 1397 C C . GLY A 1 174 ? -18.707 -12.681 35.985 1.00 92.75 174 GLY A C 1
ATOM 1398 O O . GLY A 1 174 ? -19.857 -12.684 36.425 1.00 92.75 174 GLY A O 1
ATOM 1399 N N . ARG A 1 175 ? -17.704 -12.052 36.612 1.00 95.88 175 ARG A N 1
ATOM 1400 C CA . ARG A 1 175 ? -17.856 -11.388 37.920 1.00 95.88 175 ARG A CA 1
ATOM 1401 C C . ARG A 1 175 ? -18.911 -10.287 37.909 1.00 95.88 175 ARG A C 1
ATOM 1403 O O . ARG A 1 175 ? -19.708 -10.195 38.836 1.00 95.88 175 ARG A O 1
ATOM 1410 N N . TYR A 1 176 ? -18.945 -9.454 36.871 1.00 96.88 176 TYR A N 1
ATOM 1411 C CA . TYR A 1 176 ? -19.947 -8.398 36.765 1.00 96.88 176 TYR A CA 1
ATOM 1412 C C . TYR A 1 176 ? -21.354 -8.965 36.596 1.00 96.88 176 TYR A C 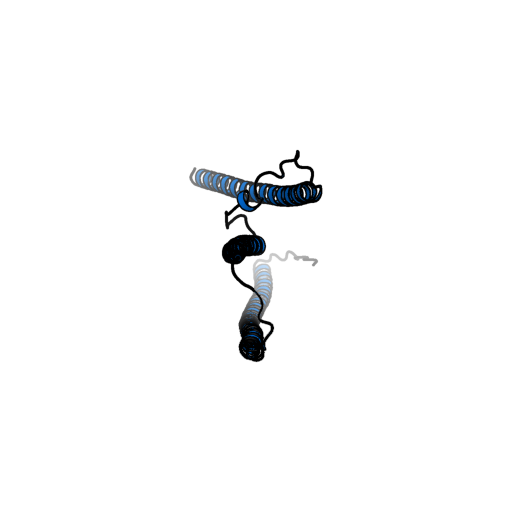1
ATOM 1414 O O . TYR A 1 176 ? -22.282 -8.444 37.207 1.00 96.88 176 TYR A O 1
ATOM 1422 N N . LYS A 1 177 ? -21.534 -10.046 35.827 1.00 94.31 177 LYS A N 1
ATOM 1423 C CA . LYS A 1 177 ? -22.834 -10.726 35.724 1.00 94.31 177 LYS A CA 1
ATOM 1424 C C . LYS A 1 177 ? -23.297 -11.250 37.084 1.00 94.31 177 LYS A C 1
ATOM 1426 O O . LYS A 1 177 ? -24.440 -11.002 37.465 1.00 94.31 177 LYS A O 1
ATOM 1431 N N . GLU A 1 178 ? -22.418 -11.923 37.822 1.00 94.75 178 GLU A N 1
ATOM 1432 C CA . GLU A 1 178 ? -22.714 -12.426 39.168 1.00 94.75 178 GLU A CA 1
ATOM 1433 C C . GLU A 1 178 ? -23.061 -11.292 40.138 1.00 94.75 1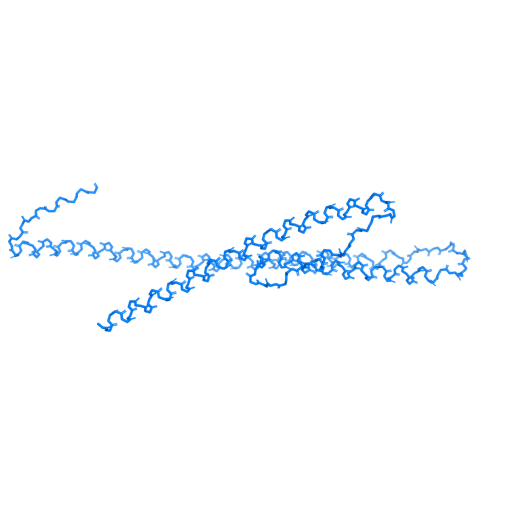78 GLU A C 1
ATOM 1435 O O . GLU A 1 178 ? -24.066 -11.371 40.845 1.00 94.75 178 GLU A O 1
ATOM 1440 N N . GLU A 1 179 ? -22.290 -10.203 40.124 1.00 95.25 179 GLU A N 1
ATOM 1441 C CA . GLU A 1 179 ? -22.521 -9.048 40.991 1.00 95.25 179 GLU A CA 1
ATOM 1442 C C . GLU A 1 179 ? -23.830 -8.329 40.643 1.00 95.25 179 GLU A C 1
ATOM 1444 O O . GLU A 1 179 ? -24.596 -7.977 41.536 1.00 95.25 179 GLU A O 1
ATOM 1449 N N . ILE A 1 180 ? -24.161 -8.188 39.356 1.00 93.25 180 ILE A N 1
ATOM 1450 C CA . ILE A 1 180 ? -25.456 -7.649 38.921 1.00 93.25 180 ILE A CA 1
ATOM 1451 C C . ILE A 1 180 ? -26.602 -8.519 39.448 1.00 93.25 180 ILE A C 1
ATOM 1453 O O . ILE A 1 180 ? -27.593 -7.983 39.944 1.00 93.25 180 ILE A O 1
ATOM 1457 N N . VAL A 1 181 ? -26.486 -9.849 39.375 1.00 93.69 181 VAL A N 1
ATOM 1458 C CA . VAL A 1 181 ? -27.502 -10.765 39.919 1.00 93.69 181 VAL A CA 1
ATOM 1459 C C . VAL A 1 181 ? -27.595 -10.636 41.442 1.00 93.69 181 VAL A C 1
ATOM 1461 O O . VAL A 1 181 ? -28.702 -10.560 41.977 1.00 93.69 181 VAL A O 1
ATOM 1464 N N . ARG A 1 182 ? -26.461 -10.559 42.148 1.00 94.75 182 ARG A N 1
ATOM 1465 C CA . ARG A 1 182 ? -26.408 -10.367 43.606 1.00 94.75 182 ARG A CA 1
ATOM 1466 C C . ARG A 1 182 ? -27.094 -9.066 44.027 1.00 94.75 182 ARG A C 1
ATOM 1468 O O . ARG A 1 182 ? -27.934 -9.084 44.924 1.00 94.75 182 ARG A O 1
ATOM 1475 N N . LEU A 1 183 ? -26.780 -7.958 43.356 1.00 94.19 183 LEU A N 1
ATOM 1476 C CA . LEU A 1 183 ? -27.365 -6.643 43.622 1.00 94.19 183 LEU A CA 1
ATOM 1477 C C . LEU A 1 183 ? -28.867 -6.616 43.313 1.00 94.19 183 LEU A C 1
ATOM 1479 O O . LEU A 1 183 ? -29.641 -6.093 44.109 1.00 94.19 183 LEU A O 1
ATOM 1483 N N . ARG A 1 184 ? -29.307 -7.237 42.210 1.00 89.88 184 ARG A N 1
ATOM 1484 C CA . ARG A 1 184 ? -30.738 -7.356 41.873 1.00 89.88 184 ARG A CA 1
ATOM 1485 C C . ARG A 1 184 ? -31.527 -8.123 42.931 1.00 89.88 184 ARG A C 1
ATOM 1487 O O . ARG A 1 184 ? -32.611 -7.673 43.296 1.00 89.88 184 ARG A O 1
ATOM 1494 N N . LYS A 1 185 ? -30.972 -9.225 43.455 1.00 90.44 185 LYS A N 1
ATOM 1495 C CA . LYS A 1 185 ? -31.564 -9.980 44.574 1.00 90.44 185 LYS A CA 1
ATOM 1496 C C . LYS A 1 185 ? -31.679 -9.123 45.833 1.00 90.44 185 LYS A C 1
ATOM 1498 O O . LYS A 1 185 ? -32.722 -9.130 46.473 1.00 90.44 185 LYS A O 1
ATOM 1503 N N . LEU A 1 186 ? -30.639 -8.347 46.155 1.00 91.31 186 LEU A N 1
ATOM 1504 C CA . LEU A 1 186 ? -30.635 -7.451 47.319 1.00 91.31 186 LEU A CA 1
ATOM 1505 C C . LEU A 1 186 ? -31.702 -6.348 47.227 1.00 91.31 186 LEU A C 1
ATOM 1507 O O . LEU A 1 186 ? -32.250 -5.935 48.241 1.00 91.31 186 LEU A O 1
ATOM 1511 N N . ILE A 1 187 ? -31.989 -5.882 46.009 1.00 89.56 187 ILE A N 1
ATOM 1512 C CA . ILE A 1 187 ? -32.969 -4.824 45.725 1.00 89.56 187 ILE A CA 1
ATOM 1513 C C . ILE A 1 187 ? -34.395 -5.398 45.556 1.00 89.56 187 ILE A C 1
ATOM 1515 O O . ILE A 1 187 ? -35.358 -4.642 45.469 1.00 89.56 187 ILE A O 1
ATOM 1519 N N . GLY A 1 188 ? -34.565 -6.728 45.522 1.00 78.75 188 GLY A N 1
ATOM 1520 C CA . GLY A 1 188 ? -35.865 -7.374 45.283 1.00 78.75 188 GLY A CA 1
ATOM 1521 C C . GLY A 1 188 ? -36.379 -7.226 43.842 1.00 78.75 188 GLY A C 1
ATOM 1522 O O . GLY A 1 188 ? -37.555 -7.448 43.572 1.00 78.75 188 GLY A O 1
ATOM 1523 N N . SER A 1 189 ? -35.505 -6.848 42.904 1.00 66.75 189 SER A N 1
ATOM 1524 C CA . SER A 1 189 ? -35.813 -6.659 41.482 1.00 66.75 189 SER A CA 1
ATOM 1525 C C . SER A 1 189 ? -35.523 -7.947 40.698 1.00 66.75 189 SER A C 1
ATOM 1527 O O . SER A 1 189 ? -34.606 -7.998 39.869 1.00 66.75 189 SER A O 1
ATOM 1529 N N . GLU A 1 190 ? -36.290 -9.008 40.947 1.00 62.19 190 GLU A N 1
ATOM 1530 C CA . GLU A 1 190 ? -36.246 -10.236 40.142 1.00 62.19 190 GLU A CA 1
ATOM 1531 C C . GLU A 1 190 ? -36.989 -10.036 38.812 1.00 62.19 190 GLU A C 1
ATOM 1533 O O . GLU A 1 190 ? -38.095 -10.521 38.606 1.00 62.19 190 GLU A O 1
ATOM 1538 N N . VAL A 1 191 ? -36.384 -9.290 37.884 1.00 61.56 191 VAL A N 1
ATOM 1539 C CA . VAL A 1 191 ? -36.806 -9.314 36.476 1.00 61.56 191 VAL A CA 1
ATOM 1540 C C . VAL A 1 191 ? -35.943 -10.356 35.758 1.00 61.56 191 VAL A C 1
ATOM 1542 O O . VAL A 1 191 ? -34.723 -10.147 35.670 1.00 61.56 191 VAL A O 1
ATOM 1545 N N . PRO A 1 192 ? -36.520 -11.468 35.258 1.00 57.88 192 PRO A N 1
ATOM 1546 C CA . PRO A 1 192 ? -35.774 -12.488 34.536 1.00 57.88 192 PRO A CA 1
ATOM 1547 C C . PRO A 1 192 ? -35.214 -11.887 33.249 1.00 57.88 192 PRO A C 1
ATOM 1549 O O . PRO A 1 192 ? -35.956 -11.457 32.366 1.00 57.88 192 PRO A O 1
ATOM 1552 N N . LEU A 1 193 ? -33.891 -11.843 33.134 1.00 59.19 193 LEU A N 1
ATOM 1553 C CA . LEU A 1 193 ? -33.232 -11.497 31.885 1.00 59.19 193 LEU A CA 1
ATOM 1554 C C . LEU A 1 193 ? -33.185 -12.746 31.004 1.00 59.19 193 LEU A C 1
ATOM 1556 O O . LEU A 1 193 ? -32.217 -13.503 31.039 1.00 59.19 193 LEU A O 1
ATOM 1560 N N . ASN A 1 194 ? -34.242 -12.950 30.217 1.00 48.69 194 ASN A N 1
ATOM 1561 C CA . ASN A 1 194 ? -34.191 -13.809 29.037 1.00 48.69 194 ASN A CA 1
ATOM 1562 C C . ASN A 1 194 ? -33.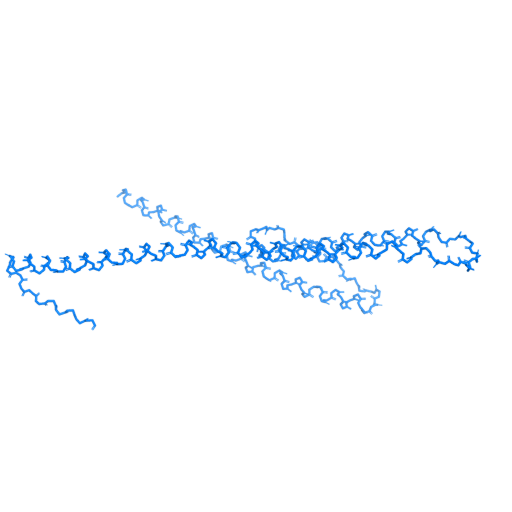249 -13.160 28.016 1.00 48.69 194 ASN A C 1
ATOM 1564 O O . ASN A 1 194 ? -33.676 -12.389 27.161 1.00 48.69 194 ASN A O 1
ATOM 1568 N N . TYR A 1 195 ? -31.957 -13.455 28.118 1.00 49.12 195 TYR A N 1
ATOM 1569 C CA . TYR A 1 195 ? -31.037 -13.270 27.006 1.00 49.12 195 TYR A CA 1
ATOM 1570 C C . TYR A 1 195 ? -30.974 -14.593 26.241 1.00 49.12 195 TYR A C 1
ATOM 1572 O O . TYR A 1 195 ? -30.230 -15.498 26.610 1.00 49.12 195 TYR A O 1
ATOM 1580 N N . GLN A 1 196 ? -31.809 -14.712 25.207 1.00 41.75 196 GLN A N 1
ATOM 1581 C CA . GLN A 1 196 ? -31.553 -15.637 24.106 1.00 41.75 196 GLN A CA 1
ATOM 1582 C C . GLN A 1 196 ? -30.351 -15.089 23.332 1.00 41.75 196 GLN A C 1
ATOM 1584 O O . GLN A 1 196 ? -30.428 -13.994 22.772 1.00 41.75 196 GLN A O 1
ATOM 1589 N N . CYS A 1 197 ? -29.241 -15.823 23.387 1.00 38.62 197 CYS A N 1
ATOM 1590 C CA . CYS A 1 197 ? -28.202 -15.764 22.365 1.00 38.62 197 CYS A CA 1
ATOM 1591 C C . CYS A 1 197 ? -28.669 -16.539 21.131 1.00 38.62 197 CYS A C 1
ATOM 1593 O O . CYS A 1 197 ? -29.332 -17.585 21.328 1.00 38.62 197 CYS A O 1
#

Secondary structure (DSSP, 8-state):
-HHHHHHHHHHHHHHHHHHHHHHHHHHHHHHHHHHHHHHHHHHHHHHHHHTT-TT----S-GGGG----TTTS-HHHHHHHHHHHHHHHHHHHHHHHHHHHHTT------------SSSSHHHHHHHHHHHHHHHHHHHHHHHHHHHHHHHHHHHHHHHHHHHHHHHHHHHHHHHHHHHHHHHHHHHT---------

pLDDT: mean 82.66, std 17.24, range [32.62, 98.44]

Solvent-accessible surface area (backbone atoms only — not comparable to full-atom values): 11642 Å² total; per-residue (Å²): 106,73,65,57,52,52,49,52,50,50,52,51,51,50,49,50,53,50,49,53,53,50,50,55,50,52,52,51,55,49,50,54,50,50,54,54,50,49,54,52,49,52,56,52,31,52,51,45,64,70,63,73,49,89,89,59,82,58,70,81,63,74,76,79,70,62,82,80,57,71,91,75,45,50,75,67,56,49,51,53,50,52,54,49,52,52,48,55,52,52,54,50,52,50,53,55,53,53,50,56,56,62,75,70,70,84,78,85,82,87,80,97,72,83,87,81,82,77,74,72,77,58,56,62,55,51,53,49,51,55,46,51,55,49,49,51,52,50,51,53,48,51,52,52,51,50,51,52,50,54,50,52,55,51,48,53,54,52,52,51,52,49,51,54,50,49,52,50,49,56,56,49,54,52,50,50,52,54,48,53,53,52,51,29,60,77,70,69,55,84,70,84,82,83,75,83,127

Mean predicted aligned error: 19.8 Å